Protein AF-N6UUK7-F1 (afdb_monomer_lite)

Organism: NCBI:txid1069083

Sequence (287 aa):
MNVIRYIRKDKFLFLMLFIWVLINIFFFLPFFKYVSNLKFSINNGLSAFSGIFLGPIYGSLAILIILFIYMITNLFQIEPFMLVPPVISTLVVGWLCEKRWRLSLHIIAFGTLILYYLIIFLKMDNYLHIPYAVIVSIAIIYIIKDKFDDYLFSSNIFKVLLSSTSLSFISIVTGHIYEKIVRIITGHKLPKICNVFINLPIIILLSLFCGIFVTVTLIALKFLIIRSPDLRDKILTTVLREEVKPIKHSVDEELLKKYGVKIPDENEQLEVLKTLAIFLSENKKLK

Structure (mmCIF, N/CA/C/O backbone):
data_AF-N6UUK7-F1
#
_entry.id   AF-N6UUK7-F1
#
loop_
_atom_site.group_PDB
_atom_site.id
_atom_site.type_symbol
_atom_site.label_atom_id
_atom_site.label_alt_id
_atom_site.label_comp_id
_atom_site.label_asym_id
_atom_site.label_entity_id
_atom_site.label_seq_id
_atom_site.pdbx_PDB_ins_code
_atom_site.Cartn_x
_atom_site.Cartn_y
_atom_site.Cartn_z
_atom_site.occupancy
_atom_site.B_iso_or_equiv
_atom_site.auth_seq_id
_atom_site.auth_comp_id
_atom_site.auth_asym_id
_atom_site.auth_atom_id
_atom_site.pdbx_PDB_model_num
ATOM 1 N N . MET A 1 1 ? -9.799 -6.663 11.370 1.00 52.88 1 MET A N 1
ATOM 2 C CA . MET A 1 1 ? -10.617 -5.442 11.145 1.00 52.88 1 MET A CA 1
ATOM 3 C C . MET A 1 1 ? -9.704 -4.294 10.736 1.00 52.88 1 MET A C 1
ATOM 5 O O . MET A 1 1 ? -8.751 -4.020 11.456 1.00 52.88 1 MET A O 1
ATOM 9 N N . ASN A 1 2 ? -9.953 -3.652 9.589 1.00 65.94 2 ASN A N 1
ATOM 10 C CA . ASN A 1 2 ? -9.097 -2.576 9.077 1.00 65.94 2 ASN A CA 1
ATOM 11 C C . ASN A 1 2 ? -9.365 -1.253 9.815 1.00 65.94 2 ASN A C 1
ATOM 13 O O . ASN A 1 2 ? -10.105 -0.397 9.335 1.00 65.94 2 ASN A O 1
ATOM 17 N N . VAL A 1 3 ? -8.785 -1.105 11.008 1.00 70.62 3 VAL A N 1
ATOM 18 C CA . VAL A 1 3 ? -8.976 0.062 11.891 1.00 70.62 3 VAL A CA 1
ATOM 19 C C . VAL A 1 3 ? -8.653 1.376 11.174 1.00 70.62 3 VAL A C 1
ATOM 21 O O . VAL A 1 3 ? -9.353 2.370 11.346 1.00 70.62 3 VAL A O 1
ATOM 24 N N . ILE A 1 4 ? -7.654 1.361 10.290 1.00 75.12 4 ILE A N 1
ATOM 25 C CA . ILE A 1 4 ? -7.259 2.523 9.490 1.00 75.12 4 ILE A CA 1
ATOM 26 C C . ILE A 1 4 ? -8.404 2.998 8.588 1.00 75.12 4 ILE A C 1
ATOM 28 O O . ILE A 1 4 ? -8.621 4.198 8.454 1.00 75.12 4 ILE A O 1
ATOM 32 N N . ARG A 1 5 ? -9.191 2.090 7.997 1.00 78.06 5 ARG A N 1
ATOM 33 C CA . ARG A 1 5 ? -10.357 2.474 7.185 1.00 78.06 5 ARG A CA 1
ATOM 34 C C . ARG A 1 5 ? -11.368 3.300 7.983 1.00 78.06 5 ARG A C 1
ATOM 36 O O . ARG A 1 5 ? -11.946 4.217 7.411 1.00 78.06 5 ARG A O 1
ATOM 43 N N . TYR A 1 6 ? -11.557 2.998 9.265 1.00 75.44 6 TYR A N 1
ATOM 44 C CA . TYR A 1 6 ? -12.469 3.738 10.140 1.00 75.44 6 TYR A CA 1
ATOM 45 C C . TYR A 1 6 ? -11.874 5.074 10.590 1.00 75.44 6 TYR A C 1
ATOM 47 O O . TYR A 1 6 ? -12.571 6.083 10.563 1.00 75.44 6 TYR A O 1
ATOM 55 N N . ILE A 1 7 ? -10.569 5.115 10.886 1.00 78.25 7 ILE A N 1
ATOM 56 C CA . ILE A 1 7 ? -9.843 6.366 11.178 1.00 78.25 7 ILE A CA 1
ATOM 57 C C . ILE A 1 7 ? -10.008 7.373 10.030 1.00 78.25 7 ILE A C 1
ATOM 59 O O . ILE A 1 7 ? -10.232 8.553 10.277 1.00 78.25 7 ILE A O 1
ATOM 63 N N . ARG A 1 8 ? -9.964 6.911 8.773 1.00 80.19 8 ARG A N 1
ATOM 64 C CA . ARG A 1 8 ? -10.096 7.772 7.585 1.00 80.19 8 ARG A CA 1
ATOM 65 C C . ARG A 1 8 ? -11.479 8.415 7.403 1.00 80.19 8 ARG A C 1
ATOM 67 O O . ARG A 1 8 ? -11.613 9.295 6.560 1.00 80.19 8 ARG A O 1
ATOM 74 N N . LYS A 1 9 ? -12.509 7.979 8.135 1.00 80.12 9 LYS A N 1
ATOM 75 C CA . LYS A 1 9 ? -13.876 8.519 8.005 1.00 80.12 9 LYS A CA 1
ATOM 76 C C . LYS A 1 9 ? -14.125 9.735 8.881 1.00 80.12 9 LYS A C 1
ATOM 78 O O . LYS A 1 9 ? -14.947 10.579 8.533 1.00 80.12 9 LYS A O 1
ATOM 83 N N . ASP A 1 10 ? -13.392 9.848 9.981 1.00 80.44 10 ASP A N 1
ATOM 84 C CA . ASP A 1 10 ? -13.365 11.065 10.778 1.00 80.44 10 ASP A CA 1
ATOM 85 C C . ASP A 1 10 ? -12.413 12.072 10.117 1.00 80.44 10 ASP A C 1
ATOM 87 O O . ASP A 1 10 ? -11.234 11.789 9.912 1.00 80.44 10 ASP A O 1
ATOM 91 N N . LYS A 1 11 ? -12.925 13.257 9.761 1.00 81.19 11 LYS A N 1
ATOM 92 C CA . LYS A 1 11 ? -12.155 14.283 9.037 1.00 81.19 11 LYS A CA 1
ATOM 93 C C . LYS A 1 11 ? -10.915 14.741 9.808 1.00 81.19 11 LYS A C 1
ATOM 95 O O . LYS A 1 11 ? -9.876 14.983 9.196 1.00 81.19 11 LYS A O 1
ATOM 100 N N . PHE A 1 12 ? -11.022 14.875 11.128 1.00 80.56 12 PHE A N 1
ATOM 101 C CA . PHE A 1 12 ? -9.926 15.343 11.968 1.00 80.56 12 PHE A CA 1
ATOM 102 C C . PHE A 1 12 ? -8.866 14.253 12.126 1.00 80.56 12 PHE A C 1
ATOM 104 O O . PHE A 1 12 ? -7.679 14.511 11.927 1.00 80.56 12 PHE A O 1
ATOM 111 N N . LEU A 1 13 ? -9.284 13.017 12.407 1.00 81.12 13 LEU A N 1
ATOM 112 C CA . LEU A 1 13 ? -8.358 11.887 12.507 1.00 81.12 13 LEU A CA 1
ATOM 113 C C . LEU A 1 13 ? -7.688 11.576 11.167 1.00 81.12 13 LEU A C 1
ATOM 115 O O . LEU A 1 13 ? -6.499 11.264 11.134 1.00 81.12 13 LEU A O 1
ATOM 119 N N . PHE A 1 14 ? -8.419 11.717 10.061 1.00 83.38 14 PHE A N 1
ATOM 120 C CA . PHE A 1 14 ? -7.868 11.609 8.719 1.00 83.38 14 PHE A CA 1
ATOM 121 C C . PHE A 1 14 ? -6.796 12.671 8.455 1.00 83.38 14 PHE A C 1
ATOM 123 O O . PHE A 1 14 ? -5.718 12.329 7.975 1.00 83.38 14 PHE A O 1
ATOM 130 N N . LEU A 1 15 ? -7.052 13.936 8.808 1.00 84.06 15 LEU A N 1
ATOM 131 C CA . LEU A 1 15 ? -6.072 15.014 8.660 1.00 84.06 15 LEU A CA 1
ATOM 132 C C . LEU A 1 15 ? -4.809 14.744 9.490 1.00 84.06 15 LEU A C 1
ATOM 134 O O . LEU A 1 15 ? -3.699 14.882 8.982 1.00 84.06 15 LEU A O 1
ATOM 138 N N . MET A 1 16 ? -4.968 14.305 10.740 1.00 83.81 16 MET A N 1
ATOM 139 C CA . MET A 1 16 ? -3.841 13.942 11.605 1.00 83.81 16 MET A CA 1
ATOM 140 C C . MET A 1 16 ? -3.036 12.776 11.024 1.00 83.81 16 MET A C 1
ATOM 142 O O . MET A 1 16 ? -1.808 12.828 10.995 1.00 83.81 16 MET A O 1
ATOM 146 N N . LEU A 1 17 ? -3.715 11.751 10.499 1.00 84.06 17 LEU A N 1
ATOM 147 C CA . LEU A 1 17 ? -3.071 10.622 9.830 1.00 84.06 17 LEU A CA 1
ATOM 148 C C . LEU A 1 17 ? -2.334 11.065 8.559 1.00 84.06 17 LEU A C 1
ATOM 150 O O . LEU A 1 17 ? -1.231 10.594 8.296 1.00 84.06 17 LEU A O 1
ATOM 154 N N . PHE A 1 18 ? -2.910 11.994 7.796 1.00 83.75 18 PHE A N 1
ATOM 155 C CA . PHE A 1 18 ? -2.302 12.572 6.601 1.00 83.75 18 PHE A CA 1
ATOM 156 C C . PHE A 1 18 ? -1.019 13.338 6.934 1.00 83.75 18 PHE A C 1
ATOM 158 O O . PHE A 1 18 ? 0.030 13.049 6.362 1.00 83.75 18 PHE A O 1
ATOM 165 N N . ILE A 1 19 ? -1.070 14.245 7.915 1.00 83.81 19 ILE A N 1
ATOM 166 C CA . ILE A 1 19 ? 0.100 14.997 8.396 1.00 83.81 19 ILE A CA 1
ATOM 167 C C . ILE A 1 19 ? 1.172 14.040 8.917 1.00 83.81 19 ILE A C 1
ATOM 169 O O . ILE A 1 19 ? 2.346 14.169 8.578 1.00 83.81 19 ILE A O 1
ATOM 173 N N . TRP A 1 20 ? 0.776 13.043 9.704 1.00 83.00 20 TRP A N 1
ATOM 174 C CA . TRP A 1 20 ? 1.707 12.060 10.236 1.00 83.00 20 TRP A CA 1
ATOM 175 C C . TRP A 1 20 ? 2.388 11.247 9.132 1.00 83.00 20 TRP A C 1
ATOM 177 O O . TRP A 1 20 ? 3.599 11.030 9.193 1.00 83.00 20 TRP A O 1
ATOM 187 N N . VAL A 1 21 ? 1.652 10.847 8.092 1.00 83.31 21 VAL A N 1
ATOM 188 C CA . VAL A 1 21 ? 2.232 10.175 6.923 1.00 83.31 21 VAL A CA 1
ATOM 189 C C . VAL A 1 21 ? 3.217 11.092 6.197 1.00 83.31 21 VAL A C 1
ATOM 191 O O . VAL A 1 21 ? 4.312 10.638 5.869 1.00 83.31 21 VAL A O 1
ATOM 194 N N . LEU A 1 22 ? 2.889 12.377 6.015 1.00 81.19 22 LEU A N 1
ATOM 195 C CA . LEU A 1 22 ? 3.806 13.353 5.417 1.00 81.19 22 LEU A CA 1
ATOM 196 C C . LEU A 1 22 ? 5.114 13.481 6.212 1.00 81.19 22 LEU A C 1
ATOM 198 O O . LEU A 1 22 ? 6.193 13.376 5.630 1.00 81.19 22 LEU A O 1
ATOM 202 N N . ILE A 1 23 ? 5.022 13.648 7.536 1.00 81.12 23 ILE A N 1
ATOM 203 C CA . ILE A 1 23 ? 6.186 13.780 8.427 1.00 81.12 23 ILE A CA 1
ATOM 204 C C . ILE A 1 23 ? 7.063 12.529 8.364 1.00 81.12 23 ILE A C 1
ATOM 206 O O . ILE A 1 23 ? 8.278 12.637 8.210 1.00 81.12 23 ILE A O 1
ATOM 210 N N . ASN A 1 24 ? 6.462 11.339 8.449 1.00 74.81 24 ASN A N 1
ATOM 211 C CA . ASN A 1 24 ? 7.210 10.084 8.392 1.00 74.81 24 ASN A CA 1
ATOM 212 C C . ASN A 1 24 ? 7.928 9.928 7.054 1.00 74.81 24 ASN A C 1
ATOM 214 O O . ASN A 1 24 ? 9.103 9.581 7.017 1.00 74.81 24 ASN A O 1
ATOM 218 N N . ILE A 1 25 ? 7.263 10.228 5.942 1.00 72.81 25 ILE A N 1
ATOM 219 C CA . ILE A 1 25 ? 7.923 10.127 4.645 1.00 72.81 25 ILE A CA 1
ATOM 220 C C . ILE A 1 25 ? 9.099 11.119 4.553 1.00 72.81 25 ILE A C 1
ATOM 222 O O . ILE A 1 25 ? 10.177 10.745 4.086 1.00 72.81 25 ILE A O 1
ATOM 226 N N . PHE A 1 26 ? 8.928 12.347 5.048 1.00 70.00 26 PHE A N 1
ATOM 227 C CA . PHE A 1 26 ? 9.979 13.367 5.044 1.00 70.00 26 PHE A CA 1
ATOM 228 C C . PHE A 1 26 ? 11.179 12.990 5.926 1.00 70.00 26 PHE A C 1
ATOM 230 O O . PHE A 1 26 ? 12.325 13.167 5.519 1.00 70.00 26 PHE A O 1
ATOM 237 N N . PHE A 1 27 ? 10.929 12.411 7.103 1.00 69.31 27 PHE A N 1
ATOM 238 C CA . PHE A 1 27 ? 11.976 11.978 8.030 1.00 69.31 27 PHE A CA 1
ATOM 239 C C . PHE A 1 27 ? 12.795 10.799 7.489 1.00 69.31 27 PHE A C 1
ATOM 241 O O . PHE A 1 27 ? 14.001 10.719 7.715 1.00 69.31 27 PHE A O 1
ATOM 248 N N . PHE A 1 28 ? 12.163 9.890 6.743 1.00 66.50 28 PHE A N 1
ATOM 249 C CA . PHE A 1 28 ? 12.827 8.689 6.236 1.00 66.50 28 PHE A CA 1
ATOM 250 C C . PHE A 1 28 ? 13.473 8.862 4.853 1.00 66.50 28 PHE A C 1
ATOM 252 O O . PHE A 1 28 ? 14.401 8.123 4.523 1.00 66.50 28 PHE A O 1
ATOM 259 N N . LEU A 1 29 ? 13.065 9.867 4.069 1.00 65.38 29 LEU A N 1
ATOM 260 C CA . LEU A 1 29 ? 13.720 10.272 2.815 1.00 65.38 29 LEU A CA 1
ATOM 261 C C . LEU A 1 29 ? 15.269 10.327 2.897 1.00 65.38 29 LEU A C 1
ATOM 263 O O . LEU A 1 29 ? 15.921 9.720 2.040 1.00 65.38 29 LEU A O 1
ATOM 267 N N . PRO A 1 30 ? 15.897 10.975 3.903 1.00 57.78 30 PRO A N 1
ATOM 268 C CA . PRO A 1 30 ? 17.357 11.015 4.031 1.00 57.78 30 PRO A CA 1
ATOM 269 C C . PRO A 1 30 ? 17.996 9.667 4.407 1.00 57.78 30 PRO A C 1
ATOM 271 O O . PRO A 1 30 ? 19.054 9.340 3.868 1.00 57.78 30 PRO A O 1
ATOM 274 N N . PHE A 1 31 ? 17.360 8.850 5.256 1.00 58.12 31 PHE A N 1
ATOM 275 C CA . PHE A 1 31 ? 17.864 7.509 5.603 1.00 58.12 31 PHE A CA 1
ATOM 276 C C . PHE A 1 31 ? 17.959 6.608 4.375 1.00 58.12 31 PHE A C 1
ATOM 278 O O . PHE A 1 31 ? 18.931 5.878 4.183 1.00 58.12 31 PHE A O 1
ATOM 285 N N . PHE A 1 32 ? 16.971 6.707 3.494 1.00 54.97 32 PHE A N 1
ATOM 286 C CA . PHE A 1 32 ? 16.967 5.943 2.263 1.00 54.97 32 PHE A CA 1
ATOM 287 C C . PHE A 1 32 ? 17.964 6.477 1.224 1.00 54.97 32 PHE A C 1
ATOM 289 O O . PHE A 1 32 ? 18.523 5.679 0.468 1.00 54.97 32 PHE A O 1
ATOM 296 N N . LYS A 1 33 ? 18.265 7.789 1.216 1.00 51.75 33 LYS A N 1
ATOM 297 C CA . LYS A 1 33 ? 19.315 8.374 0.359 1.00 51.75 33 LYS A CA 1
ATOM 298 C C . LYS A 1 33 ? 20.675 7.703 0.603 1.00 51.75 33 LYS A C 1
ATOM 300 O O . LYS A 1 33 ? 21.402 7.441 -0.352 1.00 51.75 33 LYS A O 1
ATOM 305 N N . TYR A 1 34 ? 20.969 7.323 1.846 1.00 48.03 34 TYR A N 1
ATOM 306 C CA . TYR A 1 34 ? 22.199 6.614 2.220 1.00 48.03 34 TYR A CA 1
ATOM 307 C C . TYR A 1 34 ? 22.271 5.181 1.654 1.00 48.03 34 TYR A C 1
ATOM 309 O O . TYR A 1 34 ? 23.332 4.720 1.239 1.00 48.03 34 TYR A O 1
ATOM 317 N N . VAL A 1 35 ? 21.126 4.498 1.545 1.00 45.31 35 VAL A N 1
ATOM 318 C CA . VAL A 1 35 ? 21.007 3.175 0.896 1.00 45.31 35 VAL A CA 1
ATOM 319 C C . VAL A 1 35 ? 21.083 3.297 -0.640 1.00 45.31 35 VAL A C 1
ATOM 321 O O . VAL A 1 35 ? 21.483 2.365 -1.338 1.00 45.31 35 VAL A O 1
ATOM 324 N N . SER A 1 36 ? 20.753 4.471 -1.193 1.00 43.72 36 SER A N 1
ATOM 325 C CA . SER A 1 36 ? 20.641 4.728 -2.638 1.00 43.72 36 SER A CA 1
ATOM 326 C C . SER A 1 36 ? 21.924 5.063 -3.396 1.00 43.72 36 SER A C 1
ATOM 328 O O . SER A 1 36 ? 21.849 5.346 -4.594 1.00 43.72 36 SER A O 1
ATOM 330 N N . ASN A 1 37 ? 23.105 4.865 -2.801 1.00 45.94 37 ASN A N 1
ATOM 331 C CA . ASN A 1 37 ? 24.317 4.646 -3.611 1.00 45.94 37 ASN A CA 1
ATOM 332 C C . ASN A 1 37 ? 24.131 3.482 -4.623 1.00 45.94 37 ASN A C 1
ATOM 334 O O . ASN A 1 37 ? 24.886 3.359 -5.583 1.00 45.94 37 ASN A O 1
ATOM 338 N N . LEU A 1 38 ? 23.060 2.687 -4.467 1.00 45.28 38 LEU A N 1
ATOM 339 C CA . LEU A 1 38 ? 22.560 1.667 -5.390 1.00 45.28 38 LEU A CA 1
ATOM 340 C C . LEU A 1 38 ? 21.621 2.164 -6.525 1.00 45.28 38 LEU A C 1
ATOM 342 O O . LEU A 1 38 ? 21.114 1.332 -7.269 1.00 45.28 38 LEU A O 1
ATOM 346 N N . LYS A 1 39 ? 21.376 3.475 -6.713 1.00 45.78 39 LYS A N 1
ATOM 347 C CA . LYS A 1 39 ? 20.520 4.044 -7.795 1.00 45.78 39 LYS A CA 1
ATOM 348 C C . LYS A 1 39 ? 19.090 3.463 -7.890 1.00 45.78 39 LYS A C 1
ATOM 350 O O . LYS A 1 39 ? 18.515 3.414 -8.977 1.00 45.78 39 LYS A O 1
ATOM 355 N N . PHE A 1 40 ? 18.493 3.037 -6.777 1.00 47.25 40 PHE A N 1
ATOM 356 C CA . PHE A 1 40 ? 17.089 2.599 -6.733 1.00 47.25 40 PHE A CA 1
ATOM 357 C C . PHE A 1 40 ? 16.151 3.737 -6.312 1.00 47.25 40 PHE A C 1
ATOM 359 O O . PHE A 1 40 ? 16.479 4.531 -5.429 1.00 47.25 40 PHE A O 1
ATOM 366 N N . SER A 1 41 ? 14.966 3.798 -6.926 1.00 52.28 41 SER A N 1
ATOM 367 C CA . SER A 1 41 ? 13.911 4.764 -6.607 1.00 52.28 41 SER A CA 1
ATOM 368 C C . SER A 1 41 ? 13.234 4.399 -5.275 1.00 52.28 41 SER A C 1
ATOM 370 O O . SER A 1 41 ? 12.218 3.710 -5.199 1.00 52.28 41 SER A O 1
ATOM 372 N N . ILE A 1 42 ? 13.824 4.895 -4.186 1.00 52.06 42 ILE A N 1
ATOM 373 C CA . ILE A 1 42 ? 13.338 4.840 -2.791 1.00 52.06 42 ILE A CA 1
ATOM 374 C C . ILE A 1 42 ? 11.826 5.102 -2.668 1.00 52.06 42 ILE A C 1
ATOM 376 O O . ILE A 1 42 ? 11.144 4.539 -1.808 1.00 52.06 42 ILE A O 1
ATOM 380 N N . ASN A 1 43 ? 11.300 5.947 -3.552 1.00 62.62 43 ASN A N 1
ATOM 381 C CA . ASN A 1 43 ? 9.909 6.385 -3.633 1.00 62.62 43 ASN A CA 1
ATOM 382 C C . ASN A 1 43 ? 8.902 5.215 -3.617 1.00 62.62 43 ASN A C 1
ATOM 384 O O . ASN A 1 43 ? 7.797 5.350 -3.086 1.00 62.62 43 ASN A O 1
ATOM 388 N N . ASN A 1 44 ? 9.292 4.040 -4.120 1.00 62.00 44 ASN A N 1
ATOM 389 C CA . ASN A 1 44 ? 8.418 2.867 -4.189 1.00 62.00 44 ASN A CA 1
ATOM 390 C C . ASN A 1 44 ? 8.210 2.169 -2.829 1.00 62.00 44 ASN A C 1
ATOM 392 O O . ASN A 1 44 ? 7.199 1.493 -2.636 1.00 62.00 44 ASN A O 1
ATOM 396 N N . GLY A 1 45 ? 9.123 2.352 -1.868 1.00 63.09 45 GLY A N 1
ATOM 397 C CA . GLY A 1 45 ? 8.975 1.849 -0.497 1.00 63.09 45 GLY A CA 1
ATOM 398 C C . GLY A 1 45 ? 7.988 2.669 0.338 1.00 63.09 45 GLY A C 1
ATOM 399 O O . GLY A 1 45 ? 7.180 2.127 1.092 1.00 63.09 45 GLY A O 1
ATOM 400 N N . LEU A 1 46 ? 7.995 3.986 0.125 1.00 74.50 46 LEU A N 1
ATOM 401 C CA . LEU A 1 46 ? 7.068 4.945 0.736 1.00 74.50 46 LEU A CA 1
ATOM 402 C C . LEU A 1 46 ? 5.639 4.808 0.169 1.00 74.50 46 LEU A C 1
ATOM 404 O O . LEU A 1 46 ? 4.659 5.145 0.838 1.00 74.50 46 LEU A O 1
ATOM 408 N N . SER A 1 47 ? 5.520 4.256 -1.042 1.00 83.94 47 SER A N 1
ATOM 409 C CA . SER A 1 47 ? 4.247 3.954 -1.718 1.00 83.94 47 SER A CA 1
ATOM 410 C C . SER A 1 47 ? 3.414 2.914 -0.972 1.00 83.94 47 SER A C 1
ATOM 412 O O . SER A 1 47 ? 2.211 3.097 -0.785 1.00 83.94 47 SER A O 1
ATOM 414 N N . ALA A 1 48 ? 4.056 1.880 -0.421 1.00 85.69 48 ALA A N 1
ATOM 415 C CA . ALA A 1 48 ? 3.359 0.899 0.403 1.00 85.69 48 ALA A CA 1
ATOM 416 C C . ALA A 1 48 ? 2.819 1.531 1.689 1.00 85.69 48 ALA A C 1
ATOM 418 O O . ALA A 1 48 ? 1.671 1.311 2.063 1.00 85.69 48 ALA A O 1
ATOM 419 N N . PHE A 1 49 ? 3.645 2.350 2.340 1.00 88.56 49 PHE A N 1
ATOM 420 C CA . PHE A 1 49 ? 3.286 3.038 3.572 1.00 88.56 49 PHE A CA 1
ATOM 421 C C . PHE A 1 49 ? 2.062 3.945 3.374 1.00 88.56 49 PHE A C 1
ATOM 423 O O . PHE A 1 49 ? 1.023 3.742 3.998 1.00 88.56 49 PHE A O 1
ATOM 430 N N . SER A 1 50 ? 2.138 4.898 2.447 1.00 89.06 50 SER A N 1
ATOM 431 C CA . SER A 1 50 ? 1.024 5.815 2.167 1.00 89.06 50 SER A CA 1
ATOM 432 C C . SER A 1 50 ? -0.250 5.089 1.712 1.00 89.06 50 SER A C 1
ATOM 434 O O . SER A 1 50 ? -1.338 5.443 2.168 1.00 89.06 50 SER A O 1
ATOM 436 N N . GLY A 1 51 ? -0.132 4.037 0.895 1.00 89.50 51 GLY A N 1
ATOM 437 C CA . GLY A 1 51 ? -1.267 3.230 0.446 1.00 89.50 51 GLY A CA 1
ATOM 438 C C . GLY A 1 51 ? -1.963 2.490 1.591 1.00 89.50 51 GLY A C 1
ATOM 439 O O . GLY A 1 51 ? -3.191 2.461 1.641 1.00 89.50 51 GLY A O 1
ATOM 440 N N . ILE A 1 52 ? -1.203 1.951 2.551 1.00 89.44 52 ILE A N 1
ATOM 441 C CA . ILE A 1 52 ? -1.753 1.268 3.733 1.00 89.44 52 ILE A CA 1
ATOM 442 C C . ILE A 1 52 ? -2.506 2.247 4.638 1.00 89.44 52 ILE A C 1
ATOM 444 O O . ILE A 1 52 ? -3.616 1.944 5.075 1.00 89.44 52 ILE A O 1
ATOM 448 N N . PHE A 1 53 ? -1.919 3.415 4.922 1.00 88.94 53 PHE A N 1
ATOM 449 C CA . PHE A 1 53 ? -2.464 4.348 5.913 1.00 88.94 53 PHE A CA 1
ATOM 450 C C . PHE A 1 53 ? -3.545 5.281 5.351 1.00 88.94 53 PHE A C 1
ATOM 452 O O . PHE A 1 53 ? -4.553 5.520 6.009 1.00 88.94 53 PHE A O 1
ATOM 459 N N . LEU A 1 54 ? -3.386 5.796 4.133 1.00 89.69 54 LEU A N 1
ATOM 460 C CA . LEU A 1 54 ? -4.313 6.775 3.549 1.00 89.69 54 LEU A CA 1
ATOM 461 C C . LEU A 1 54 ? -5.254 6.154 2.508 1.00 89.69 54 LEU A C 1
ATOM 463 O O . LEU A 1 54 ? -6.280 6.744 2.153 1.00 89.69 54 LEU A O 1
ATOM 467 N N . GLY A 1 55 ? -4.966 4.928 2.074 1.00 89.44 55 GLY A N 1
ATOM 468 C CA . GLY A 1 55 ? -5.652 4.272 0.971 1.00 89.44 55 GLY A CA 1
ATOM 469 C C . GLY A 1 55 ? -5.196 4.780 -0.395 1.00 89.44 55 GLY A C 1
ATOM 470 O O . GLY A 1 55 ? -4.224 5.527 -0.494 1.00 89.44 55 GLY A O 1
ATOM 471 N N . PRO A 1 56 ? -5.904 4.385 -1.464 1.00 91.44 56 PRO A N 1
ATOM 472 C CA . PRO A 1 56 ? -5.438 4.559 -2.833 1.00 91.44 56 PRO A CA 1
ATOM 473 C C . PRO A 1 56 ? -5.342 6.039 -3.214 1.00 91.44 56 PRO A C 1
ATOM 475 O O . PRO A 1 56 ? -4.262 6.530 -3.506 1.00 91.44 56 PRO A O 1
ATOM 478 N N . ILE A 1 57 ? -6.453 6.779 -3.160 1.00 91.75 57 ILE A N 1
ATOM 479 C CA . ILE A 1 57 ? -6.520 8.151 -3.689 1.00 91.75 57 ILE A CA 1
ATOM 480 C C . ILE A 1 57 ? -5.675 9.107 -2.840 1.00 91.75 57 ILE A C 1
ATOM 482 O O . ILE A 1 57 ? -4.802 9.804 -3.353 1.00 91.75 57 ILE A O 1
ATOM 486 N N . TYR A 1 58 ? -5.910 9.126 -1.528 1.00 88.44 58 TYR A N 1
ATOM 487 C CA . TYR A 1 58 ? -5.227 10.058 -0.634 1.00 88.44 58 TYR A CA 1
ATOM 488 C C . TYR A 1 58 ? -3.761 9.696 -0.394 1.00 88.44 58 TYR A C 1
ATOM 490 O O . TYR A 1 58 ? -2.942 10.598 -0.230 1.00 88.44 58 TYR A O 1
ATOM 498 N N . GLY A 1 59 ? -3.410 8.406 -0.421 1.00 90.25 59 GLY A N 1
ATOM 499 C CA . GLY A 1 59 ? -2.014 7.974 -0.381 1.00 90.25 59 GLY A CA 1
ATOM 500 C C . GLY A 1 59 ? -1.252 8.458 -1.610 1.00 90.25 59 GLY A C 1
ATOM 501 O O . GLY A 1 59 ? -0.182 9.050 -1.477 1.00 90.25 59 GLY A O 1
ATOM 502 N N . SER A 1 60 ? -1.839 8.291 -2.799 1.00 91.00 60 SER A N 1
ATOM 503 C CA . SER A 1 60 ? -1.260 8.785 -4.049 1.00 91.00 60 SER A CA 1
ATOM 504 C C . SER A 1 60 ? -1.090 10.303 -4.055 1.00 91.00 60 SER A C 1
ATOM 506 O O . SER A 1 60 ? -0.044 10.787 -4.483 1.00 91.00 60 SER A O 1
ATOM 508 N N . LEU A 1 61 ? -2.069 11.055 -3.538 1.00 89.69 61 LEU A N 1
ATOM 509 C CA . LEU A 1 61 ? -1.953 12.509 -3.375 1.00 89.69 61 LEU A CA 1
ATOM 510 C C . LEU A 1 61 ? -0.817 12.889 -2.419 1.00 89.69 61 LEU A C 1
ATOM 512 O O . LEU A 1 61 ? -0.024 13.766 -2.751 1.00 89.69 61 LEU A O 1
ATOM 516 N N . ALA A 1 62 ? -0.703 12.220 -1.267 1.00 87.75 62 ALA A N 1
ATOM 517 C CA . ALA A 1 62 ? 0.369 12.483 -0.307 1.00 87.75 62 ALA A CA 1
ATOM 518 C C . ALA A 1 62 ? 1.751 12.283 -0.945 1.00 87.75 62 ALA A 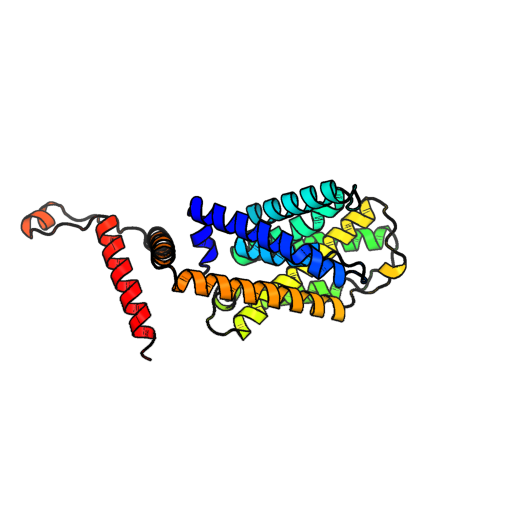C 1
ATOM 520 O O . ALA A 1 62 ? 2.625 13.139 -0.819 1.00 87.75 62 ALA A O 1
ATOM 521 N N . ILE A 1 63 ? 1.933 11.189 -1.687 1.00 86.31 63 ILE A N 1
ATOM 522 C CA . ILE A 1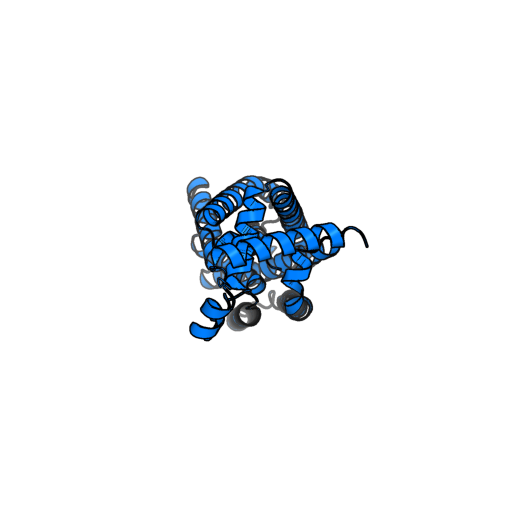 63 ? 3.187 10.925 -2.394 1.00 86.31 63 ILE A CA 1
ATOM 523 C C . ILE A 1 63 ? 3.465 11.937 -3.485 1.00 86.31 63 ILE A C 1
ATOM 525 O O . ILE A 1 63 ? 4.597 12.401 -3.592 1.00 86.31 63 ILE A O 1
ATOM 529 N N . LEU A 1 64 ? 2.455 12.304 -4.269 1.00 87.19 64 LEU A N 1
ATOM 530 C CA . LEU A 1 64 ? 2.620 13.308 -5.307 1.00 87.19 64 LEU A CA 1
ATOM 531 C C . LEU A 1 64 ? 3.075 14.641 -4.702 1.00 87.19 64 LEU A C 1
ATOM 533 O O . LEU A 1 64 ? 4.036 15.221 -5.195 1.00 87.19 64 LEU A O 1
ATOM 537 N N . ILE A 1 65 ? 2.461 15.076 -3.596 1.00 85.81 65 ILE A N 1
ATOM 538 C CA . ILE A 1 65 ? 2.843 16.300 -2.875 1.00 85.81 65 ILE A CA 1
ATOM 539 C C . ILE A 1 65 ? 4.290 16.217 -2.388 1.00 85.81 65 ILE A C 1
ATOM 541 O O . ILE A 1 65 ? 5.073 17.130 -2.636 1.00 85.81 65 ILE A O 1
ATOM 545 N N . ILE A 1 66 ? 4.672 15.124 -1.727 1.00 80.88 66 ILE A N 1
ATOM 546 C CA . ILE A 1 66 ? 6.031 14.956 -1.198 1.00 80.88 66 ILE A CA 1
ATOM 547 C C . ILE A 1 66 ? 7.065 14.974 -2.313 1.00 80.88 66 ILE A C 1
ATOM 549 O O . ILE A 1 66 ? 8.081 15.654 -2.199 1.00 80.88 66 ILE A O 1
ATOM 553 N N . LEU A 1 67 ? 6.829 14.217 -3.382 1.00 78.62 67 LEU A N 1
ATOM 554 C CA . LEU A 1 67 ? 7.769 14.137 -4.490 1.00 78.62 67 LEU A CA 1
ATOM 555 C C . LEU A 1 67 ? 7.850 15.461 -5.248 1.00 78.62 67 LEU A C 1
ATOM 557 O O . LEU A 1 67 ? 8.933 15.835 -5.687 1.00 78.62 67 LEU A O 1
ATOM 561 N N . PHE A 1 68 ? 6.743 16.197 -5.344 1.00 80.25 68 PHE A N 1
ATOM 562 C CA . PHE A 1 68 ? 6.717 17.538 -5.913 1.00 80.25 68 PHE A CA 1
ATOM 563 C C . PHE A 1 68 ? 7.520 18.533 -5.064 1.00 80.25 68 PHE A C 1
ATOM 565 O O . PHE A 1 68 ? 8.374 19.240 -5.597 1.00 80.25 68 PHE A O 1
ATOM 572 N N . ILE A 1 69 ? 7.329 18.532 -3.739 1.00 79.25 69 ILE A N 1
ATOM 573 C CA . ILE A 1 69 ? 8.140 19.331 -2.806 1.00 79.25 69 ILE A CA 1
ATOM 574 C C . ILE A 1 69 ? 9.616 18.958 -2.957 1.00 79.25 69 ILE A C 1
ATOM 576 O O . ILE A 1 69 ? 10.460 19.836 -3.121 1.00 79.25 69 ILE A O 1
ATOM 580 N N . TYR A 1 70 ? 9.932 17.662 -2.975 1.00 73.06 70 TYR A N 1
ATOM 581 C CA . TYR A 1 70 ? 11.304 17.187 -3.113 1.00 73.06 70 TYR A CA 1
ATOM 582 C C . TYR A 1 70 ? 11.941 17.635 -4.435 1.00 73.06 70 TYR A C 1
ATOM 584 O O . TYR A 1 70 ? 13.095 18.071 -4.439 1.00 73.06 70 TYR A O 1
ATOM 592 N N . MET A 1 71 ? 11.188 17.572 -5.539 1.00 72.44 71 MET A N 1
ATOM 593 C CA . MET A 1 71 ? 11.607 18.031 -6.865 1.00 72.44 71 MET A CA 1
ATOM 594 C C . MET A 1 71 ? 11.935 19.530 -6.869 1.00 72.44 71 MET A C 1
ATOM 596 O O . MET A 1 71 ? 12.967 19.917 -7.417 1.00 72.44 71 MET A O 1
ATOM 600 N N . ILE A 1 72 ? 11.108 20.352 -6.212 1.00 77.19 72 ILE A N 1
ATOM 601 C CA . ILE A 1 72 ? 11.348 21.796 -6.059 1.00 77.19 72 ILE A CA 1
ATOM 602 C C . ILE A 1 72 ? 12.598 22.049 -5.209 1.00 77.19 72 ILE A C 1
ATOM 604 O O . ILE A 1 72 ? 13.450 22.850 -5.585 1.00 77.19 72 ILE A O 1
ATOM 608 N N . THR A 1 73 ? 12.744 21.349 -4.079 1.00 71.50 73 THR A N 1
ATOM 609 C CA . THR A 1 73 ? 13.854 21.587 -3.139 1.00 71.50 73 THR A CA 1
ATOM 610 C C . THR A 1 73 ? 15.219 21.108 -3.640 1.00 71.50 73 THR A C 1
ATOM 612 O O . THR A 1 73 ? 16.233 21.644 -3.210 1.00 71.50 73 THR A O 1
ATOM 615 N N . ASN A 1 74 ? 15.272 20.123 -4.546 1.00 64.56 74 ASN A N 1
ATOM 616 C CA . ASN A 1 74 ? 16.523 19.540 -5.055 1.00 64.56 74 ASN A CA 1
ATOM 617 C C . ASN A 1 74 ? 16.823 19.909 -6.522 1.00 64.56 74 ASN A C 1
ATOM 619 O O . ASN A 1 74 ? 17.371 19.084 -7.251 1.00 64.56 74 ASN A O 1
ATOM 623 N N . LEU A 1 75 ? 16.482 21.132 -6.960 1.00 54.34 75 LEU A N 1
ATOM 624 C CA . LEU A 1 75 ? 16.858 21.684 -8.278 1.00 54.34 75 LEU A CA 1
ATOM 625 C C . LEU A 1 75 ? 16.591 20.709 -9.451 1.00 54.34 75 LEU A C 1
ATOM 627 O O . LEU A 1 75 ? 17.489 20.414 -10.236 1.00 54.34 75 LEU A O 1
ATOM 631 N N . PHE A 1 76 ? 15.366 20.180 -9.568 1.00 54.94 76 PHE A N 1
ATOM 632 C CA . PHE A 1 76 ? 14.928 19.349 -10.708 1.00 54.94 76 PHE A CA 1
ATOM 633 C C . PHE A 1 76 ? 15.745 18.067 -10.977 1.00 54.94 76 PHE A C 1
ATOM 635 O O . PHE A 1 76 ? 15.746 17.554 -12.092 1.00 54.94 76 PHE A O 1
ATOM 642 N N . GLN A 1 77 ? 16.391 17.476 -9.966 1.00 53.34 77 GLN A N 1
ATOM 643 C CA . GLN A 1 77 ? 17.020 16.152 -10.131 1.00 53.34 77 GLN A CA 1
ATOM 644 C C . GLN A 1 77 ? 16.010 15.009 -10.360 1.00 53.34 77 GLN A C 1
ATOM 646 O O . GLN A 1 77 ? 16.399 13.925 -10.793 1.00 53.34 77 GLN A O 1
ATOM 651 N N . ILE A 1 78 ? 14.725 15.232 -10.059 1.00 57.44 78 ILE A N 1
ATOM 652 C CA . ILE A 1 78 ? 13.633 14.299 -10.357 1.00 57.44 78 ILE A CA 1
ATOM 653 C C . ILE A 1 78 ? 12.874 14.812 -11.578 1.00 57.44 78 ILE A C 1
ATOM 655 O O . ILE A 1 78 ? 12.335 15.914 -11.564 1.00 57.44 78 ILE A O 1
ATOM 659 N N . GLU A 1 79 ? 12.814 13.992 -12.623 1.00 67.06 79 GLU A N 1
ATOM 660 C CA . GLU A 1 79 ? 12.069 14.297 -13.843 1.00 67.06 79 GLU A CA 1
ATOM 661 C C . GLU A 1 79 ? 10.548 14.233 -13.583 1.00 67.06 79 GLU A C 1
ATOM 663 O O . GLU A 1 79 ? 10.089 13.317 -12.893 1.00 67.06 79 GLU A O 1
ATOM 668 N N . PRO A 1 80 ? 9.727 15.130 -14.165 1.00 68.31 80 PRO A N 1
ATOM 669 C CA . PRO A 1 80 ? 8.290 15.202 -13.872 1.00 68.31 80 PRO A CA 1
ATOM 670 C C . PRO A 1 80 ? 7.534 13.883 -14.097 1.00 68.31 80 PRO A C 1
ATOM 672 O O . PRO A 1 80 ? 6.644 13.525 -13.327 1.00 68.31 80 PRO A O 1
ATOM 675 N N . PHE A 1 81 ? 7.910 13.109 -15.120 1.00 75.69 81 PHE A N 1
ATOM 676 C CA . PHE A 1 81 ? 7.268 11.825 -15.426 1.00 75.69 81 PHE A CA 1
ATOM 677 C C . PHE A 1 81 ? 7.624 10.711 -14.429 1.00 75.69 81 PHE A C 1
ATOM 679 O O . PHE A 1 81 ? 6.872 9.746 -14.284 1.00 75.69 81 PHE A O 1
ATOM 686 N N . MET A 1 82 ? 8.712 10.863 -13.669 1.00 75.38 82 MET A N 1
ATOM 687 C CA . MET A 1 82 ? 9.132 9.912 -12.632 1.00 75.38 82 MET A CA 1
ATOM 688 C C . MET A 1 82 ? 8.278 9.989 -11.356 1.00 75.38 82 MET A C 1
ATOM 690 O O . MET A 1 82 ? 8.473 9.201 -10.429 1.00 75.38 82 MET A O 1
ATOM 694 N N . LEU A 1 83 ? 7.287 10.887 -11.325 1.00 81.19 83 LEU A N 1
ATOM 695 C CA . LEU A 1 83 ? 6.232 10.933 -10.311 1.00 81.19 83 LEU A CA 1
ATOM 696 C C . LEU A 1 83 ? 5.167 9.843 -10.520 1.00 81.19 83 LEU A C 1
ATOM 698 O O . LEU A 1 83 ? 4.537 9.401 -9.560 1.00 81.19 83 LEU A O 1
ATOM 702 N N . VAL A 1 84 ? 4.968 9.381 -11.760 1.00 86.50 84 VAL A N 1
ATOM 703 C CA . VAL A 1 84 ? 3.909 8.420 -12.117 1.00 86.50 84 VAL A CA 1
ATOM 704 C C . VAL A 1 84 ? 4.102 7.042 -11.461 1.00 86.50 84 VAL A C 1
ATOM 706 O O . VAL A 1 84 ? 3.144 6.530 -10.875 1.00 86.50 84 VAL A O 1
ATOM 709 N N . PRO A 1 85 ? 5.299 6.424 -11.488 1.00 88.00 85 PRO A N 1
ATOM 710 C CA . PRO A 1 85 ? 5.488 5.087 -10.925 1.00 88.00 85 PRO A CA 1
ATOM 711 C C . PRO A 1 85 ? 5.138 4.939 -9.430 1.00 88.00 85 PRO A C 1
ATOM 713 O O . PRO A 1 85 ? 4.376 4.022 -9.103 1.00 88.00 85 PRO A O 1
ATOM 716 N N . PRO A 1 86 ? 5.602 5.814 -8.513 1.00 86.94 86 PRO A N 1
ATOM 717 C CA . PRO A 1 86 ? 5.240 5.708 -7.098 1.00 86.94 86 PRO A CA 1
ATOM 718 C C . PRO A 1 86 ? 3.753 6.012 -6.854 1.00 86.94 86 PRO A C 1
ATOM 720 O O . PRO A 1 86 ? 3.124 5.391 -5.996 1.00 86.94 86 PRO A O 1
ATOM 723 N N . VAL A 1 87 ? 3.129 6.886 -7.653 1.00 90.75 87 VAL A N 1
ATOM 724 C CA . VAL A 1 87 ? 1.678 7.134 -7.581 1.00 90.75 87 VAL A CA 1
ATOM 725 C C . VAL A 1 87 ? 0.881 5.867 -7.900 1.00 90.75 87 VAL A C 1
ATOM 727 O O . VAL A 1 87 ? -0.010 5.503 -7.130 1.00 90.75 87 VAL A O 1
ATOM 730 N N . ILE A 1 88 ? 1.219 5.166 -8.988 1.00 92.75 88 ILE A N 1
ATOM 731 C CA . ILE A 1 88 ? 0.540 3.922 -9.386 1.00 92.75 88 ILE A CA 1
ATOM 732 C C . ILE A 1 88 ? 0.808 2.804 -8.375 1.00 92.75 88 ILE A C 1
ATOM 734 O O . ILE A 1 88 ? -0.109 2.079 -7.990 1.00 92.75 88 ILE A O 1
ATOM 738 N N . SER A 1 89 ? 2.047 2.694 -7.900 1.00 92.44 89 SER A N 1
ATOM 739 C CA . SER A 1 89 ? 2.437 1.762 -6.840 1.00 92.44 89 SER A CA 1
ATOM 740 C C . SER A 1 89 ? 1.562 1.917 -5.585 1.00 92.44 89 SER A C 1
ATOM 742 O O . SER A 1 89 ? 1.034 0.939 -5.047 1.00 92.44 89 SER A O 1
ATOM 744 N N . THR A 1 90 ? 1.303 3.164 -5.193 1.00 93.38 90 THR A N 1
ATOM 745 C CA . THR A 1 90 ? 0.448 3.508 -4.050 1.00 93.38 90 THR A CA 1
ATOM 746 C C . THR A 1 90 ? -1.016 3.153 -4.280 1.00 93.38 90 THR A C 1
ATOM 748 O O . THR A 1 90 ? -1.656 2.600 -3.383 1.00 93.38 90 THR A O 1
ATOM 751 N N . LEU A 1 91 ? -1.544 3.404 -5.486 1.00 94.25 91 LEU A N 1
ATOM 752 C CA . LEU A 1 91 ? -2.908 3.009 -5.856 1.00 94.25 91 LEU A CA 1
ATOM 753 C C . LEU A 1 91 ? -3.106 1.499 -5.707 1.00 94.25 91 LEU A C 1
ATOM 755 O O . LEU A 1 91 ? -4.091 1.063 -5.112 1.00 94.25 91 LEU A O 1
ATOM 759 N N . VAL A 1 92 ? -2.156 0.703 -6.209 1.00 93.88 92 VAL A N 1
ATOM 760 C CA . VAL A 1 92 ? -2.213 -0.764 -6.154 1.00 93.88 92 VAL A CA 1
ATOM 761 C C . VAL A 1 92 ? -2.279 -1.261 -4.715 1.00 93.88 92 VAL A C 1
ATOM 763 O O . VAL A 1 92 ? -3.148 -2.079 -4.401 1.00 93.88 92 VAL A O 1
ATOM 766 N N . VAL A 1 93 ? -1.406 -0.759 -3.837 1.00 92.25 93 VAL A N 1
ATOM 767 C CA . VAL A 1 93 ? -1.398 -1.138 -2.415 1.00 92.25 93 VAL A CA 1
ATOM 768 C C . VAL A 1 93 ? -2.660 -0.655 -1.707 1.00 92.25 93 VAL A C 1
ATOM 770 O O . VAL A 1 93 ? -3.304 -1.432 -1.003 1.00 92.25 93 VAL A O 1
ATOM 773 N N . GLY A 1 94 ? -3.065 0.594 -1.936 1.00 91.31 94 GLY A N 1
ATOM 774 C CA . GLY A 1 94 ? -4.273 1.154 -1.341 1.00 91.31 94 GLY A CA 1
ATOM 775 C C . GLY A 1 94 ? -5.532 0.369 -1.713 1.00 91.31 94 GLY A C 1
ATOM 776 O O . GLY A 1 94 ? -6.355 0.077 -0.846 1.00 91.31 94 GLY A O 1
ATOM 777 N N . TRP A 1 95 ? -5.670 -0.055 -2.973 1.00 92.50 95 TRP A N 1
ATOM 778 C CA . TRP A 1 95 ? -6.787 -0.903 -3.397 1.00 92.50 95 TRP A CA 1
ATOM 779 C C . TRP A 1 95 ? -6.732 -2.319 -2.824 1.00 92.50 95 TRP A C 1
ATOM 781 O O . TRP A 1 95 ? -7.794 -2.869 -2.523 1.00 92.50 95 TRP A O 1
ATOM 791 N N . LEU A 1 96 ? -5.543 -2.892 -2.595 1.00 90.62 96 LEU A N 1
ATOM 792 C CA . LEU A 1 96 ? -5.419 -4.165 -1.872 1.00 90.62 96 LEU A CA 1
ATOM 793 C C . LEU A 1 96 ? -5.950 -4.032 -0.440 1.00 90.62 96 LEU A C 1
ATOM 795 O O . LEU A 1 96 ? -6.770 -4.847 -0.018 1.00 90.62 96 LEU A O 1
ATOM 799 N N . CYS A 1 97 ? -5.569 -2.966 0.268 1.00 87.75 97 CYS A N 1
ATOM 800 C CA . CYS A 1 97 ? -6.051 -2.682 1.623 1.00 87.75 97 CYS A CA 1
ATOM 801 C C . CYS A 1 97 ? -7.559 -2.373 1.685 1.00 87.75 97 CYS A C 1
ATOM 803 O O . CYS A 1 97 ? -8.186 -2.550 2.727 1.00 87.75 97 CYS A O 1
ATOM 805 N N . GLU A 1 98 ? -8.171 -1.944 0.579 1.00 86.44 98 GLU A N 1
ATOM 806 C CA . GLU A 1 98 ? -9.620 -1.720 0.466 1.00 86.44 98 GLU A CA 1
ATOM 807 C C . GLU A 1 98 ? -10.397 -2.928 -0.079 1.00 86.44 98 GLU A C 1
ATOM 809 O O . GLU A 1 98 ? -11.559 -2.795 -0.469 1.00 86.44 98 GLU A O 1
ATOM 814 N N . LYS A 1 99 ? -9.778 -4.116 -0.101 1.00 86.50 99 LYS A N 1
ATOM 815 C CA . LYS A 1 99 ? -10.358 -5.374 -0.610 1.00 86.50 99 LYS A CA 1
ATOM 816 C C . LYS A 1 99 ? -10.707 -5.350 -2.103 1.00 86.50 99 LYS A C 1
ATOM 818 O O . LYS A 1 99 ? -11.404 -6.232 -2.599 1.00 86.50 99 LYS A O 1
ATOM 823 N N . ARG A 1 100 ? -10.172 -4.391 -2.861 1.00 89.38 100 ARG A N 1
ATOM 824 C CA . ARG A 1 100 ? -10.325 -4.279 -4.320 1.00 89.38 100 ARG A CA 1
ATOM 825 C C . ARG A 1 100 ? -9.151 -4.932 -5.056 1.00 89.38 100 ARG A C 1
ATOM 827 O O . ARG A 1 100 ? -8.638 -4.391 -6.031 1.00 89.38 100 ARG A O 1
ATOM 834 N N . TRP A 1 101 ? -8.749 -6.128 -4.618 1.00 90.88 101 TRP A N 1
ATOM 835 C CA . TRP A 1 101 ? -7.564 -6.845 -5.117 1.00 90.88 101 TRP A CA 1
ATOM 836 C C . TRP A 1 101 ? -7.583 -7.113 -6.624 1.00 90.88 101 TRP A C 1
ATOM 838 O O . TRP A 1 101 ? -6.530 -7.145 -7.258 1.00 90.88 101 TRP A O 1
ATOM 848 N N . ARG A 1 102 ? -8.776 -7.259 -7.219 1.00 93.12 102 ARG A N 1
ATOM 849 C CA . ARG A 1 102 ? -8.920 -7.398 -8.671 1.00 93.12 102 ARG A CA 1
ATOM 850 C C . ARG A 1 102 ? -8.333 -6.186 -9.387 1.00 93.12 102 ARG A C 1
ATOM 852 O O . ARG A 1 102 ? -7.550 -6.385 -10.302 1.00 93.12 102 ARG A O 1
ATOM 859 N N . LEU A 1 103 ? -8.643 -4.956 -8.969 1.00 91.12 103 LEU A N 1
ATOM 860 C CA . LEU A 1 103 ? -8.115 -3.747 -9.622 1.00 91.12 103 LEU A CA 1
ATOM 861 C C . LEU A 1 103 ? -6.586 -3.704 -9.565 1.00 91.12 103 LEU A C 1
ATOM 863 O O . LEU A 1 103 ? -5.937 -3.438 -10.573 1.00 91.12 103 LEU A O 1
ATOM 867 N N . SER A 1 104 ? -6.017 -4.053 -8.413 1.00 92.12 104 SER A N 1
ATOM 868 C CA . SER A 1 104 ? -4.571 -4.155 -8.216 1.00 92.12 104 SER A CA 1
ATOM 869 C C . SER A 1 104 ? -3.926 -5.167 -9.172 1.00 92.12 104 SER A C 1
ATOM 871 O O . SER A 1 104 ? -2.910 -4.857 -9.788 1.00 92.12 104 SER A O 1
ATOM 873 N N . LEU A 1 105 ? -4.540 -6.342 -9.367 1.00 92.31 105 LEU A N 1
ATOM 874 C CA . LEU A 1 105 ? -4.074 -7.324 -10.354 1.00 92.31 105 LEU A CA 1
ATOM 875 C C . LEU A 1 105 ? -4.165 -6.804 -11.790 1.00 92.31 105 LEU A C 1
ATOM 877 O O . LEU A 1 105 ? -3.221 -6.995 -12.550 1.00 92.31 105 LEU A O 1
ATOM 881 N N . HIS A 1 106 ? -5.267 -6.142 -12.158 1.00 92.56 106 HIS A N 1
ATOM 882 C CA . HIS A 1 106 ? -5.432 -5.596 -13.508 1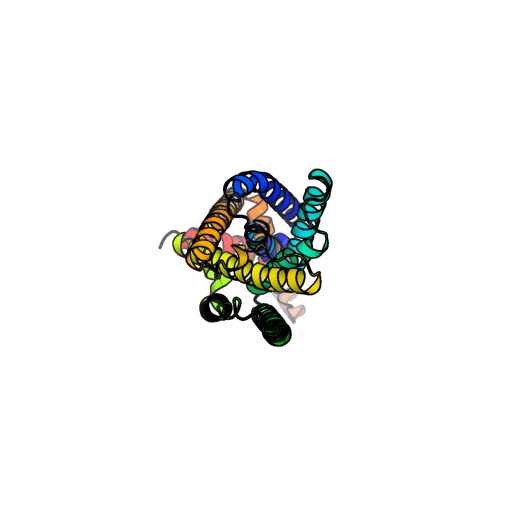.00 92.56 106 HIS A CA 1
ATOM 883 C C . HIS A 1 106 ? -4.354 -4.554 -13.815 1.00 92.56 106 HIS A C 1
ATOM 885 O O . HIS A 1 106 ? -3.781 -4.608 -14.897 1.00 92.56 106 HIS A O 1
ATOM 891 N N . ILE A 1 107 ? -4.020 -3.666 -12.868 1.00 92.88 107 ILE A N 1
ATOM 892 C CA . ILE A 1 107 ? -2.912 -2.712 -13.038 1.00 92.88 107 ILE A CA 1
ATOM 893 C C . ILE A 1 107 ? -1.602 -3.457 -13.302 1.00 92.88 107 ILE A C 1
ATOM 895 O O . ILE A 1 107 ? -0.931 -3.185 -14.293 1.00 92.88 107 ILE A O 1
ATOM 899 N N . ILE A 1 108 ? -1.230 -4.399 -12.431 1.00 91.31 108 ILE A N 1
ATOM 900 C CA . ILE A 1 108 ? 0.052 -5.108 -12.548 1.00 91.31 108 ILE A CA 1
ATOM 901 C C . ILE A 1 108 ? 0.123 -5.873 -13.876 1.00 91.31 108 ILE A C 1
ATOM 903 O O . ILE A 1 108 ? 1.126 -5.782 -14.586 1.00 91.31 108 ILE A O 1
ATOM 907 N N . ALA A 1 109 ? -0.945 -6.587 -14.241 1.00 89.75 109 ALA A N 1
ATOM 908 C CA . ALA A 1 109 ? -1.020 -7.351 -15.482 1.00 89.75 109 ALA A CA 1
ATOM 909 C C . ALA A 1 109 ? -0.952 -6.442 -16.717 1.00 89.75 109 ALA A C 1
ATOM 911 O O . ALA A 1 109 ? -0.156 -6.694 -17.618 1.00 89.75 109 ALA A O 1
ATOM 912 N N . PHE A 1 110 ? -1.726 -5.355 -16.738 1.00 91.56 110 PHE A N 1
ATOM 913 C CA . PHE A 1 110 ? -1.751 -4.407 -17.849 1.00 91.56 110 PHE A CA 1
ATOM 914 C C . PHE A 1 110 ? -0.410 -3.687 -18.027 1.00 91.56 110 PHE A C 1
ATOM 916 O O . PHE A 1 110 ? 0.111 -3.625 -19.138 1.00 91.56 110 PHE A O 1
ATOM 923 N N . GLY A 1 111 ? 0.202 -3.214 -16.937 1.00 89.69 111 GLY A N 1
ATOM 924 C CA . GLY A 1 111 ? 1.547 -2.641 -16.978 1.00 89.69 111 GLY A CA 1
ATOM 925 C C . GLY A 1 111 ? 2.581 -3.644 -17.495 1.00 89.69 111 GLY A C 1
ATOM 926 O O . GLY A 1 111 ? 3.410 -3.305 -18.335 1.00 89.69 111 GLY A O 1
ATOM 927 N N . THR A 1 112 ? 2.500 -4.905 -17.064 1.00 88.44 112 THR A N 1
ATOM 928 C CA . THR A 1 112 ? 3.401 -5.963 -17.548 1.00 88.44 112 THR A CA 1
ATOM 929 C C . THR A 1 112 ? 3.221 -6.223 -19.043 1.00 88.44 112 THR A C 1
ATOM 931 O O . THR A 1 112 ? 4.216 -6.347 -19.752 1.00 88.44 112 THR A O 1
ATOM 934 N N . LEU A 1 113 ? 1.980 -6.250 -19.542 1.00 88.12 113 LEU A N 1
ATOM 935 C CA . LEU A 1 113 ? 1.688 -6.404 -20.970 1.00 88.12 113 LEU A CA 1
ATOM 936 C C . LEU A 1 113 ? 2.248 -5.244 -21.799 1.00 88.12 113 LEU A C 1
ATOM 938 O O . LEU A 1 113 ? 2.913 -5.489 -22.804 1.00 88.12 113 LEU A O 1
ATOM 942 N N . ILE A 1 114 ? 2.038 -3.996 -21.361 1.00 87.62 114 ILE A N 1
ATOM 943 C CA . ILE A 1 114 ? 2.606 -2.811 -22.024 1.00 87.62 114 ILE A CA 1
ATOM 944 C C . ILE A 1 114 ? 4.128 -2.915 -22.072 1.00 87.62 114 ILE A C 1
ATOM 946 O O . ILE A 1 114 ? 4.736 -2.729 -23.122 1.00 87.62 114 ILE A O 1
ATOM 950 N N . LEU A 1 115 ? 4.750 -3.225 -20.936 1.00 84.81 115 LEU A N 1
ATOM 951 C CA . LEU A 1 115 ? 6.198 -3.318 -20.842 1.00 84.81 115 LEU A CA 1
ATOM 952 C C . LEU A 1 115 ? 6.751 -4.417 -21.757 1.00 84.81 115 LEU A C 1
ATOM 954 O O . LEU A 1 115 ? 7.735 -4.190 -22.453 1.00 84.81 115 LEU A O 1
ATOM 958 N N . TYR A 1 116 ? 6.096 -5.578 -21.798 1.00 82.19 116 TYR A N 1
ATOM 959 C CA . TYR A 1 116 ? 6.461 -6.679 -22.686 1.00 82.19 116 TYR A CA 1
ATOM 960 C C . TYR A 1 116 ? 6.349 -6.287 -24.165 1.00 82.19 116 TYR A C 1
ATOM 962 O O . TYR A 1 116 ? 7.278 -6.526 -24.935 1.00 82.19 116 TYR A O 1
ATOM 970 N N . TYR A 1 117 ? 5.260 -5.611 -24.546 1.00 84.00 117 TYR A N 1
ATOM 971 C CA . TYR A 1 117 ? 5.074 -5.085 -25.897 1.00 84.00 117 TYR A CA 1
ATOM 972 C C . TYR A 1 117 ? 6.191 -4.107 -26.292 1.00 84.00 117 TYR A C 1
ATOM 974 O O . TYR A 1 117 ? 6.783 -4.252 -27.360 1.00 84.00 117 TYR A O 1
ATOM 982 N N . LEU A 1 118 ? 6.531 -3.155 -25.413 1.00 80.69 118 LEU A N 1
ATOM 983 C CA . LEU A 1 118 ? 7.613 -2.194 -25.652 1.00 80.69 118 LEU A CA 1
ATOM 984 C C . LEU A 1 118 ? 8.971 -2.888 -25.821 1.00 80.69 118 LEU A C 1
ATOM 986 O O . LEU A 1 118 ? 9.739 -2.513 -26.703 1.00 80.69 118 LEU A O 1
ATOM 990 N N . ILE A 1 119 ? 9.259 -3.910 -25.011 1.00 78.25 119 ILE A N 1
ATOM 991 C CA . ILE A 1 119 ? 10.516 -4.670 -25.079 1.00 78.25 119 ILE A CA 1
ATOM 992 C C . ILE A 1 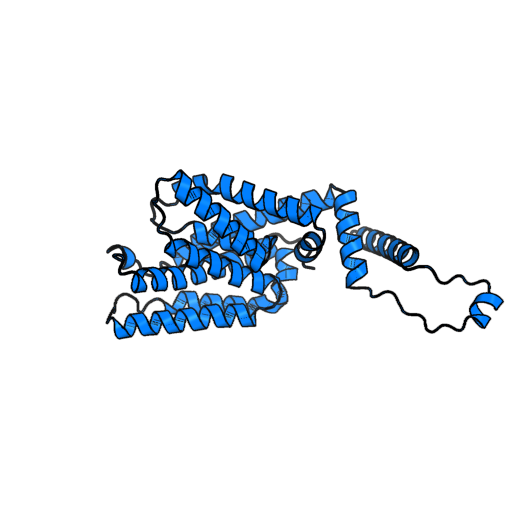119 ? 10.651 -5.402 -26.416 1.00 78.25 119 ILE A C 1
ATOM 994 O O . ILE A 1 119 ? 11.714 -5.325 -27.033 1.00 78.25 119 ILE A O 1
ATOM 998 N N . ILE A 1 120 ? 9.588 -6.075 -26.873 1.00 76.62 120 ILE A N 1
ATOM 999 C CA . ILE A 1 120 ? 9.581 -6.773 -28.168 1.00 76.62 120 ILE A CA 1
ATOM 1000 C C . ILE A 1 120 ? 9.737 -5.774 -29.311 1.00 76.62 120 ILE A C 1
ATOM 1002 O O . ILE A 1 120 ? 10.596 -5.951 -30.172 1.00 76.62 120 ILE A O 1
ATOM 1006 N N . PHE A 1 121 ? 8.918 -4.719 -29.316 1.00 78.38 121 PHE A N 1
ATOM 1007 C CA . PHE A 1 121 ? 8.904 -3.732 -30.393 1.00 78.38 121 PHE A CA 1
ATOM 1008 C C . PHE A 1 121 ? 10.264 -3.039 -30.554 1.00 78.38 121 PHE A C 1
ATOM 1010 O O . PHE A 1 121 ? 10.734 -2.830 -31.670 1.00 78.38 121 PHE A O 1
ATOM 1017 N N . LEU A 1 122 ? 10.929 -2.736 -29.436 1.00 75.12 122 LEU A N 1
ATOM 1018 C CA . LEU A 1 122 ? 12.234 -2.075 -29.410 1.00 75.12 122 LEU A CA 1
ATOM 1019 C C . LEU A 1 122 ? 13.424 -3.051 -29.457 1.00 75.12 122 LEU A C 1
ATOM 1021 O O . LEU A 1 122 ? 14.564 -2.600 -29.352 1.00 75.12 122 LEU A O 1
ATOM 1025 N N . LYS A 1 123 ? 13.182 -4.366 -29.605 1.00 67.00 123 LYS A N 1
ATOM 1026 C CA . LYS A 1 123 ? 14.207 -5.432 -29.627 1.00 67.00 123 LYS A CA 1
ATOM 1027 C C . LYS A 1 123 ? 15.200 -5.335 -28.461 1.00 67.00 123 LYS A C 1
ATOM 1029 O O . LYS A 1 123 ? 16.415 -5.423 -28.635 1.00 67.00 123 LYS A O 1
ATOM 1034 N N . MET A 1 124 ? 14.688 -5.089 -27.255 1.00 66.50 124 MET A N 1
ATOM 1035 C CA . MET A 1 124 ? 15.519 -4.923 -26.061 1.00 66.50 124 MET A CA 1
ATOM 1036 C C . MET A 1 124 ? 15.719 -6.264 -25.338 1.00 66.50 124 MET A C 1
ATOM 1038 O O . MET A 1 124 ? 15.204 -6.471 -24.237 1.00 66.50 124 MET A O 1
ATOM 1042 N N . ASP A 1 125 ? 16.489 -7.170 -25.943 1.00 59.12 125 ASP A N 1
ATOM 1043 C CA . ASP A 1 125 ? 16.656 -8.568 -25.497 1.00 59.12 125 ASP A CA 1
ATOM 1044 C C . ASP A 1 125 ? 17.124 -8.711 -24.032 1.00 59.12 125 ASP A C 1
ATOM 1046 O O . ASP A 1 125 ? 16.757 -9.658 -23.334 1.00 59.12 125 ASP A O 1
ATOM 1050 N N . ASN A 1 126 ? 17.837 -7.711 -23.499 1.00 57.91 126 ASN A N 1
ATOM 1051 C CA . ASN A 1 126 ? 18.335 -7.699 -22.116 1.00 57.91 126 ASN A CA 1
ATOM 1052 C C . ASN A 1 126 ? 17.234 -7.587 -21.036 1.00 57.91 126 ASN A C 1
ATOM 1054 O O . ASN A 1 126 ? 17.529 -7.689 -19.845 1.00 57.91 126 ASN A O 1
ATOM 1058 N N . TYR A 1 127 ? 15.968 -7.366 -21.412 1.00 57.62 127 TYR A N 1
ATOM 1059 C CA . TYR A 1 127 ? 14.862 -7.135 -20.472 1.00 57.62 127 TYR A CA 1
ATOM 1060 C C . TYR A 1 127 ? 13.897 -8.322 -20.329 1.00 57.62 127 TYR A C 1
ATOM 1062 O O . TYR A 1 127 ? 12.904 -8.215 -19.606 1.00 57.62 127 TYR A O 1
ATOM 1070 N N . LEU A 1 128 ? 14.201 -9.480 -20.927 1.00 54.88 128 LEU A N 1
ATOM 1071 C CA . LEU A 1 128 ? 13.352 -10.678 -20.844 1.00 54.88 128 LEU A CA 1
ATOM 1072 C C . LEU A 1 128 ? 13.206 -11.266 -19.425 1.00 54.88 128 LEU A C 1
ATOM 1074 O O . LEU A 1 128 ? 12.301 -12.058 -19.186 1.00 54.88 128 LEU A O 1
ATOM 1078 N N . HIS A 1 129 ? 14.038 -10.860 -18.458 1.00 54.81 129 HIS A N 1
ATOM 1079 C CA . HIS A 1 129 ? 13.999 -11.351 -17.069 1.00 54.81 129 HIS A CA 1
ATOM 1080 C C . HIS A 1 129 ? 12.976 -10.646 -16.160 1.00 54.81 129 HIS A C 1
ATOM 1082 O O . HIS A 1 129 ? 12.953 -10.871 -14.949 1.00 54.81 129 HIS A O 1
ATOM 1088 N N . ILE A 1 130 ? 12.082 -9.831 -16.727 1.00 59.53 130 ILE A N 1
ATOM 1089 C CA . ILE A 1 130 ? 11.009 -9.167 -15.980 1.00 59.53 130 ILE A CA 1
ATOM 1090 C C . ILE A 1 130 ? 9.894 -10.088 -15.415 1.00 59.53 130 ILE A C 1
ATOM 1092 O O . ILE A 1 130 ? 9.307 -9.701 -14.402 1.00 59.53 130 ILE A O 1
ATOM 1096 N N . PRO A 1 131 ? 9.601 -11.306 -15.926 1.00 66.94 131 PRO A N 1
ATOM 1097 C CA . PRO A 1 131 ? 8.382 -12.007 -15.523 1.00 66.94 131 PRO A CA 1
ATOM 1098 C C . PRO A 1 131 ? 8.429 -12.590 -14.103 1.00 66.94 131 PRO A C 1
ATOM 1100 O O . PRO A 1 131 ? 7.379 -12.728 -13.486 1.00 66.94 131 PRO A O 1
ATOM 1103 N N . TYR A 1 132 ? 9.599 -12.887 -13.528 1.00 75.19 132 TYR A N 1
ATOM 1104 C CA . TYR A 1 132 ? 9.658 -13.618 -12.252 1.00 75.19 132 TYR A CA 1
ATOM 1105 C C . TYR A 1 132 ? 9.102 -12.831 -11.061 1.00 75.19 132 TYR A C 1
ATOM 1107 O O . TYR A 1 132 ? 8.242 -13.332 -10.342 1.00 75.19 132 TYR A O 1
ATOM 1115 N N . ALA A 1 133 ? 9.537 -11.583 -10.859 1.00 78.31 133 ALA A N 1
ATOM 1116 C CA . ALA A 1 133 ? 9.041 -10.776 -9.741 1.00 78.31 133 ALA A CA 1
ATOM 1117 C C . ALA A 1 133 ? 7.552 -10.421 -9.892 1.00 78.31 133 ALA A C 1
ATOM 1119 O O . ALA A 1 133 ? 6.853 -10.277 -8.890 1.00 78.31 133 ALA A O 1
ATOM 1120 N N . VAL A 1 134 ? 7.059 -10.329 -11.132 1.00 85.31 134 VAL A N 1
ATOM 1121 C CA . VAL A 1 134 ? 5.637 -10.114 -11.430 1.00 85.31 134 VAL A CA 1
ATOM 1122 C C . VAL A 1 134 ? 4.812 -11.359 -11.110 1.00 85.31 134 VAL A C 1
ATOM 1124 O O . VAL A 1 134 ? 3.782 -11.260 -10.452 1.00 85.31 134 VAL A O 1
ATOM 1127 N N . ILE A 1 135 ? 5.271 -12.546 -11.512 1.00 85.56 135 ILE A N 1
ATOM 1128 C CA . ILE A 1 135 ? 4.599 -13.808 -11.174 1.00 85.56 135 ILE A CA 1
ATOM 1129 C C . ILE A 1 135 ? 4.540 -13.977 -9.654 1.00 85.56 135 ILE A C 1
ATOM 1131 O O . ILE A 1 135 ? 3.484 -14.295 -9.108 1.00 85.56 135 ILE A O 1
ATOM 1135 N N . VAL A 1 136 ? 5.646 -13.698 -8.958 1.00 87.56 136 VAL A N 1
ATOM 1136 C CA . VAL A 1 136 ? 5.699 -13.751 -7.493 1.00 87.56 136 VAL A CA 1
ATOM 1137 C C . VAL A 1 136 ? 4.742 -12.734 -6.868 1.00 87.56 136 VAL A C 1
ATOM 1139 O O . VAL A 1 136 ? 4.014 -13.094 -5.947 1.00 87.56 136 VAL A O 1
ATOM 1142 N N . SER A 1 137 ? 4.673 -11.492 -7.361 1.00 89.19 137 SER A N 1
ATOM 1143 C CA . SER A 1 137 ? 3.757 -10.488 -6.799 1.00 89.19 137 SER A CA 1
ATOM 1144 C C . SER A 1 137 ? 2.287 -10.874 -6.998 1.00 89.19 137 SER A C 1
ATOM 1146 O O . SER A 1 137 ? 1.492 -10.743 -6.067 1.00 89.19 137 SER A O 1
ATOM 1148 N N . ILE A 1 138 ? 1.934 -11.431 -8.161 1.00 90.50 138 ILE A N 1
ATOM 1149 C CA . ILE A 1 138 ? 0.595 -11.969 -8.436 1.00 90.50 138 ILE A CA 1
ATOM 1150 C C . ILE A 1 138 ? 0.285 -13.143 -7.499 1.00 90.50 138 ILE A C 1
ATOM 1152 O O . ILE A 1 138 ? -0.781 -13.161 -6.881 1.00 90.50 138 ILE A O 1
ATOM 1156 N N . ALA A 1 139 ? 1.210 -14.093 -7.341 1.00 90.81 139 ALA A N 1
ATOM 1157 C CA . ALA A 1 139 ? 1.038 -15.236 -6.446 1.00 90.81 139 ALA A CA 1
ATOM 1158 C C . ALA A 1 139 ? 0.831 -14.790 -4.991 1.00 90.81 139 ALA A C 1
ATOM 1160 O O . ALA A 1 139 ? -0.100 -15.251 -4.330 1.00 90.81 139 ALA A O 1
ATOM 1161 N N . ILE A 1 140 ? 1.639 -13.836 -4.517 1.00 91.12 140 ILE A N 1
ATOM 1162 C CA . ILE A 1 140 ? 1.491 -13.226 -3.193 1.00 91.12 140 ILE A CA 1
ATOM 1163 C C . ILE A 1 140 ? 0.081 -12.649 -3.043 1.00 91.12 140 ILE A C 1
ATOM 1165 O O . ILE A 1 140 ? -0.600 -13.013 -2.086 1.00 91.12 140 ILE A O 1
ATOM 1169 N N . ILE A 1 141 ? -0.394 -11.828 -3.993 1.00 91.56 141 ILE A N 1
ATOM 1170 C CA . ILE A 1 141 ? -1.754 -11.259 -3.957 1.00 91.56 141 ILE A CA 1
ATOM 1171 C C . ILE A 1 141 ? -2.803 -12.366 -3.830 1.00 91.56 141 ILE A C 1
ATOM 1173 O O . ILE A 1 141 ? -3.676 -12.271 -2.970 1.00 91.56 141 ILE A O 1
ATOM 1177 N N . TYR A 1 142 ? -2.718 -13.429 -4.631 1.00 90.75 142 TYR A N 1
ATOM 1178 C CA . TYR A 1 142 ? -3.675 -14.536 -4.568 1.00 90.75 142 TYR A CA 1
ATOM 1179 C C . TYR A 1 142 ? -3.687 -15.258 -3.217 1.00 90.75 142 TYR A C 1
ATOM 1181 O O . TYR A 1 142 ? -4.762 -15.634 -2.752 1.00 90.75 142 TYR A O 1
ATOM 1189 N N . ILE A 1 143 ? -2.523 -15.431 -2.586 1.00 88.81 143 ILE A N 1
ATOM 1190 C CA . ILE A 1 143 ? -2.388 -16.131 -1.302 1.00 88.81 143 ILE A CA 1
ATOM 1191 C C . ILE A 1 143 ? -2.933 -15.288 -0.142 1.00 88.81 143 ILE A C 1
ATOM 1193 O O . ILE A 1 143 ? -3.546 -15.831 0.781 1.00 88.81 143 ILE A O 1
ATOM 1197 N N . ILE A 1 144 ? -2.708 -13.970 -0.162 1.00 85.12 144 ILE A N 1
ATOM 1198 C CA . ILE A 1 144 ? -2.973 -13.106 0.999 1.00 85.12 144 ILE A CA 1
ATOM 1199 C C . ILE A 1 144 ? -4.202 -12.193 0.842 1.00 85.12 144 ILE A C 1
ATOM 1201 O O . ILE A 1 144 ? -4.594 -11.571 1.829 1.00 85.12 144 ILE A O 1
ATOM 1205 N N . LYS A 1 145 ? -4.850 -12.140 -0.336 1.00 86.50 145 LYS A N 1
ATOM 1206 C CA . LYS A 1 145 ? -5.996 -11.247 -0.640 1.00 86.50 145 LYS A CA 1
ATOM 1207 C C . LYS A 1 145 ? -7.102 -11.241 0.416 1.00 86.50 145 LYS A C 1
ATOM 1209 O O . LYS A 1 145 ? -7.610 -10.175 0.749 1.00 86.50 145 LYS A O 1
ATOM 1214 N N . ASP A 1 146 ? -7.440 -12.404 0.964 1.00 83.88 146 ASP A N 1
ATOM 1215 C CA . ASP A 1 146 ? -8.546 -12.549 1.916 1.00 83.88 146 ASP A CA 1
ATOM 1216 C C . ASP A 1 146 ? -8.074 -12.400 3.372 1.00 83.88 146 ASP A C 1
ATOM 1218 O O . ASP A 1 146 ? -8.886 -12.264 4.280 1.00 83.88 146 ASP A O 1
ATOM 1222 N N . LYS A 1 147 ? -6.753 -12.395 3.596 1.00 84.00 147 LYS A N 1
ATOM 1223 C CA . LYS A 1 147 ? -6.114 -12.402 4.921 1.00 84.00 147 LYS A CA 1
ATOM 1224 C C . LYS A 1 147 ? -5.398 -11.092 5.262 1.00 84.00 147 LYS A C 1
ATOM 1226 O O . LYS A 1 147 ? -4.865 -10.972 6.363 1.00 84.00 147 LYS A O 1
ATOM 1231 N N . PHE A 1 148 ? -5.374 -10.113 4.352 1.00 80.31 148 PHE A N 1
ATOM 1232 C CA . PHE A 1 148 ? -4.635 -8.856 4.528 1.00 80.31 148 PHE A CA 1
ATOM 1233 C C . PHE A 1 148 ? -4.990 -8.125 5.823 1.00 80.31 148 PHE A C 1
ATOM 1235 O O . PHE A 1 148 ? -4.100 -7.833 6.620 1.00 80.31 148 PHE A O 1
ATOM 1242 N N . ASP A 1 149 ? -6.278 -7.854 6.044 1.00 76.62 149 ASP A N 1
ATOM 1243 C CA . ASP A 1 149 ? -6.741 -7.113 7.222 1.00 76.62 149 ASP A CA 1
ATOM 1244 C C . ASP A 1 149 ? -6.413 -7.855 8.521 1.00 76.62 149 ASP A C 1
ATOM 1246 O O . ASP A 1 149 ? -6.048 -7.243 9.526 1.00 76.62 149 ASP A O 1
ATOM 1250 N N . ASP A 1 150 ? -6.533 -9.179 8.504 1.00 83.50 150 ASP A N 1
ATOM 1251 C CA . ASP A 1 150 ? -6.268 -9.999 9.679 1.00 83.50 150 ASP A CA 1
ATOM 1252 C C . ASP A 1 150 ? -4.776 -10.051 9.989 1.00 83.50 150 ASP A C 1
ATOM 1254 O O . ASP A 1 150 ? -4.392 -10.040 11.155 1.00 83.50 150 ASP A O 1
ATOM 1258 N N . TYR A 1 151 ? -3.919 -10.061 8.967 1.00 87.88 151 TYR A N 1
ATOM 1259 C CA . TYR A 1 151 ? -2.473 -10.117 9.155 1.00 87.88 151 TYR A CA 1
ATOM 1260 C C . TYR A 1 151 ? -1.897 -8.750 9.546 1.00 87.88 151 TYR A C 1
ATOM 1262 O O . TYR A 1 151 ? -1.149 -8.683 10.520 1.00 87.88 151 TYR A O 1
ATOM 1270 N N . LEU A 1 152 ? -2.305 -7.659 8.886 1.00 85.06 152 LEU A N 1
ATOM 1271 C CA . LEU A 1 152 ? -1.860 -6.290 9.197 1.00 85.06 152 LEU A CA 1
ATOM 1272 C C . LEU A 1 152 ? -2.221 -5.879 10.634 1.00 85.06 152 LEU A C 1
ATOM 1274 O O . LEU A 1 152 ? -1.425 -5.268 11.35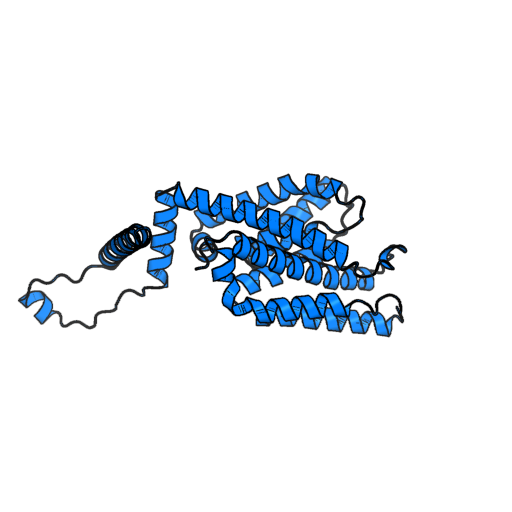7 1.00 85.06 152 LEU A O 1
ATOM 1278 N N . PHE A 1 153 ? -3.420 -6.247 11.089 1.00 81.19 153 PHE A N 1
ATOM 1279 C CA . PHE A 1 153 ? -3.920 -5.874 12.414 1.00 81.19 153 PHE A CA 1
ATOM 1280 C C . PHE A 1 153 ? -3.806 -6.986 13.464 1.00 81.19 153 PHE A C 1
ATOM 1282 O O . PHE A 1 153 ? -4.236 -6.791 14.597 1.00 81.19 153 PHE A O 1
ATOM 1289 N N . SER A 1 154 ? -3.134 -8.093 13.138 1.00 84.81 154 SER A N 1
ATOM 1290 C CA . SER A 1 154 ? -2.821 -9.178 14.072 1.00 84.81 154 SER A CA 1
ATOM 1291 C C . SER A 1 154 ? -2.019 -8.688 15.289 1.00 84.81 154 SER A C 1
ATOM 1293 O O . SER A 1 154 ? -1.230 -7.742 15.196 1.00 84.81 154 SER A O 1
ATOM 1295 N N . SER A 1 155 ? -2.196 -9.361 16.430 1.00 81.69 155 SER A N 1
ATOM 1296 C CA . SER A 1 155 ? -1.327 -9.233 17.611 1.00 81.69 155 SER A CA 1
ATOM 1297 C C . SER A 1 155 ? 0.032 -9.912 17.407 1.00 81.69 155 SER A C 1
ATOM 1299 O O . SER A 1 155 ? 1.036 -9.472 17.955 1.00 81.69 155 SER A O 1
ATOM 1301 N N . ASN A 1 156 ? 0.085 -10.962 16.583 1.00 88.44 156 ASN A N 1
ATOM 1302 C CA . ASN A 1 156 ? 1.323 -11.646 16.221 1.00 88.44 156 ASN A CA 1
ATOM 1303 C C . ASN A 1 156 ? 2.148 -10.790 15.242 1.00 88.44 156 ASN A C 1
ATOM 1305 O O . ASN A 1 156 ? 1.727 -10.590 14.098 1.00 88.44 156 ASN A O 1
ATOM 1309 N N . ILE A 1 157 ? 3.328 -10.345 15.690 1.00 88.75 157 ILE A N 1
ATOM 1310 C CA . ILE A 1 157 ? 4.264 -9.487 14.945 1.00 88.75 157 ILE A CA 1
ATOM 1311 C C . ILE A 1 157 ? 4.712 -10.134 13.631 1.00 88.75 157 ILE A C 1
ATOM 1313 O O . ILE A 1 157 ? 4.805 -9.436 12.627 1.00 88.75 157 ILE A O 1
ATOM 1317 N N . PHE A 1 158 ? 4.917 -11.455 13.585 1.00 90.81 158 PHE A N 1
ATOM 1318 C CA . PHE A 1 158 ? 5.325 -12.145 12.356 1.00 90.81 158 PHE A CA 1
ATOM 1319 C C . PHE A 1 158 ? 4.260 -12.057 11.262 1.00 90.81 158 PHE A C 1
ATOM 1321 O O . PHE A 1 158 ? 4.597 -11.872 10.096 1.00 90.81 158 PHE A O 1
ATOM 1328 N N . LYS A 1 159 ? 2.971 -12.136 11.624 1.00 91.50 159 LYS A N 1
ATOM 1329 C CA . LYS A 1 159 ? 1.873 -11.955 10.658 1.00 91.50 159 LYS A CA 1
ATOM 1330 C C . LYS A 1 159 ? 1.852 -10.529 10.112 1.00 91.50 159 LYS A C 1
ATOM 1332 O O . LYS A 1 159 ? 1.710 -10.348 8.903 1.00 91.50 159 LYS A O 1
ATOM 1337 N N . VAL A 1 160 ? 2.052 -9.539 10.987 1.00 90.88 160 VAL A N 1
ATOM 1338 C CA . VAL A 1 160 ? 2.135 -8.128 10.586 1.00 90.88 160 VAL A CA 1
ATOM 1339 C C . VAL A 1 160 ? 3.316 -7.932 9.641 1.00 90.88 160 VAL A C 1
ATOM 1341 O O . VAL A 1 160 ? 3.111 -7.456 8.529 1.00 90.88 160 VAL A O 1
ATOM 1344 N N . LEU A 1 161 ? 4.511 -8.391 10.022 1.00 91.88 161 LEU A N 1
ATOM 1345 C CA . LEU A 1 161 ? 5.723 -8.293 9.212 1.00 91.88 161 LEU A CA 1
ATOM 1346 C C . LEU A 1 161 ? 5.544 -8.944 7.839 1.00 91.88 161 LEU A C 1
ATOM 1348 O O . LEU A 1 161 ? 5.800 -8.301 6.827 1.00 91.88 161 LEU A O 1
ATOM 1352 N N . LEU A 1 162 ? 5.023 -10.174 7.790 1.00 92.38 162 LEU A N 1
ATOM 1353 C CA . LEU A 1 162 ? 4.761 -10.882 6.538 1.00 92.38 162 LEU A CA 1
ATOM 1354 C C . LEU A 1 162 ? 3.831 -10.081 5.616 1.00 92.38 162 LEU A C 1
ATOM 1356 O O . LEU A 1 162 ? 4.118 -9.941 4.427 1.00 92.38 162 LEU A O 1
ATOM 1360 N N . SER A 1 163 ? 2.732 -9.539 6.150 1.00 91.12 163 SER A N 1
ATOM 1361 C CA . SER A 1 163 ? 1.793 -8.736 5.356 1.00 91.12 163 SER A CA 1
ATOM 1362 C C . SER A 1 163 ? 2.386 -7.406 4.891 1.00 91.12 163 SER A C 1
ATOM 1364 O O . SER A 1 163 ? 2.245 -7.060 3.718 1.00 91.12 163 SER A O 1
ATOM 1366 N N . SER A 1 164 ? 3.109 -6.702 5.764 1.00 91.69 164 SER A N 1
ATOM 1367 C CA . SER A 1 164 ? 3.790 -5.448 5.446 1.00 91.69 164 SER A CA 1
ATOM 1368 C C . SER A 1 164 ? 4.840 -5.651 4.356 1.00 91.69 164 SER A C 1
ATOM 1370 O O . SER A 1 164 ? 4.825 -4.941 3.355 1.00 91.69 164 SER A O 1
ATOM 1372 N N . THR A 1 165 ? 5.705 -6.659 4.497 1.00 92.44 165 THR A N 1
ATOM 1373 C CA . THR A 1 165 ? 6.732 -7.004 3.504 1.00 92.44 165 THR A CA 1
ATOM 1374 C C . THR A 1 165 ? 6.111 -7.434 2.181 1.00 92.44 165 THR A C 1
ATOM 1376 O O . THR A 1 165 ? 6.578 -7.012 1.127 1.00 92.44 165 THR A O 1
ATOM 1379 N N . SER A 1 166 ? 5.019 -8.204 2.210 1.00 93.12 166 SER A N 1
ATOM 1380 C CA . SER A 1 166 ? 4.294 -8.598 0.996 1.00 93.12 166 SER A CA 1
ATOM 1381 C C . SER A 1 166 ? 3.740 -7.386 0.241 1.00 93.12 166 SER A C 1
ATOM 1383 O O . SER A 1 166 ? 3.908 -7.281 -0.973 1.00 93.12 166 SER A O 1
ATOM 1385 N N . LEU A 1 167 ? 3.123 -6.435 0.952 1.00 92.50 167 LEU A N 1
ATOM 1386 C CA . LEU A 1 167 ? 2.624 -5.193 0.355 1.00 92.50 167 LEU A CA 1
ATOM 1387 C C . LEU A 1 167 ? 3.759 -4.311 -0.161 1.00 92.50 167 LEU A C 1
ATOM 1389 O O . LEU A 1 167 ? 3.655 -3.776 -1.262 1.00 92.50 167 LEU A O 1
ATOM 1393 N N . SER A 1 168 ? 4.864 -4.205 0.580 1.00 91.62 168 SER A N 1
ATOM 1394 C CA . SER A 1 168 ? 6.069 -3.517 0.114 1.00 91.62 168 SER A CA 1
ATOM 1395 C C . SER A 1 168 ? 6.649 -4.160 -1.144 1.00 91.62 168 SER A C 1
ATOM 1397 O O . SER A 1 168 ? 7.014 -3.446 -2.072 1.00 91.62 168 SER A O 1
ATOM 1399 N N . PHE A 1 169 ? 6.680 -5.489 -1.230 1.00 90.62 169 PHE A N 1
ATOM 1400 C CA . PHE A 1 169 ? 7.136 -6.197 -2.424 1.00 90.62 169 PHE A CA 1
ATOM 1401 C C . PHE A 1 169 ? 6.251 -5.875 -3.633 1.00 90.62 169 PHE A C 1
ATOM 1403 O O . PHE A 1 169 ? 6.757 -5.467 -4.676 1.00 90.62 169 PHE A O 1
ATOM 1410 N N . ILE A 1 170 ? 4.926 -5.973 -3.481 1.00 92.25 170 ILE A N 1
ATOM 1411 C CA . ILE A 1 170 ? 3.963 -5.637 -4.542 1.00 92.25 170 ILE A CA 1
ATOM 1412 C C . ILE A 1 170 ? 4.124 -4.176 -4.989 1.00 92.25 170 ILE A C 1
ATOM 1414 O O . ILE A 1 170 ? 4.149 -3.893 -6.189 1.00 92.25 170 ILE A O 1
ATOM 1418 N N . SER A 1 171 ? 4.277 -3.261 -4.031 1.00 91.88 171 SER A N 1
ATOM 1419 C CA . SER A 1 171 ? 4.535 -1.836 -4.252 1.00 91.88 171 SER A CA 1
ATOM 1420 C C . SER A 1 171 ? 5.781 -1.621 -5.114 1.00 91.88 171 SER A C 1
ATOM 1422 O O . SER A 1 171 ? 5.721 -0.971 -6.159 1.00 91.88 171 SER A O 1
ATOM 1424 N N . ILE A 1 172 ? 6.906 -2.219 -4.718 1.00 87.00 172 ILE A N 1
ATOM 1425 C CA . ILE A 1 172 ? 8.196 -2.087 -5.399 1.00 87.00 172 ILE A CA 1
ATOM 1426 C C . ILE A 1 172 ? 8.132 -2.669 -6.812 1.00 87.00 172 ILE A C 1
ATOM 1428 O O . ILE A 1 172 ? 8.544 -2.004 -7.761 1.00 87.00 172 ILE A O 1
ATOM 1432 N N . VAL A 1 173 ? 7.560 -3.865 -6.980 1.00 87.94 173 VAL A N 1
ATOM 1433 C CA . VAL A 1 173 ? 7.396 -4.491 -8.301 1.00 87.94 173 VAL A CA 1
ATOM 1434 C C . VAL A 1 173 ? 6.543 -3.616 -9.217 1.00 87.94 173 VAL A C 1
ATOM 1436 O O . VAL A 1 173 ? 6.941 -3.351 -10.350 1.00 87.94 173 VAL A O 1
ATOM 1439 N N . THR A 1 174 ? 5.415 -3.106 -8.719 1.00 90.25 174 THR A N 1
ATOM 1440 C CA . THR A 1 174 ? 4.538 -2.207 -9.484 1.00 90.25 174 THR A CA 1
ATOM 1441 C C . THR A 1 174 ? 5.278 -0.935 -9.889 1.00 90.25 174 THR A C 1
ATOM 1443 O O . THR A 1 174 ? 5.298 -0.584 -11.066 1.00 90.25 174 THR A O 1
ATOM 1446 N N . GLY A 1 175 ? 5.941 -0.271 -8.938 1.00 86.88 175 GLY A N 1
ATOM 1447 C CA . GLY A 1 175 ? 6.722 0.934 -9.209 1.00 86.88 175 GLY A CA 1
ATOM 1448 C C . GLY A 1 175 ? 7.792 0.692 -10.273 1.00 86.88 175 GLY A C 1
ATOM 1449 O O . GLY A 1 175 ? 7.924 1.481 -11.200 1.00 86.88 175 GLY A O 1
ATOM 1450 N N . HIS A 1 176 ? 8.484 -0.447 -10.235 1.00 82.06 176 HIS A N 1
ATOM 1451 C CA . HIS A 1 176 ? 9.478 -0.784 -11.254 1.00 82.06 176 HIS A CA 1
ATOM 1452 C C . HIS A 1 176 ? 8.902 -1.037 -12.646 1.00 82.06 176 HIS A C 1
ATOM 1454 O O . HIS A 1 176 ? 9.529 -0.630 -13.625 1.00 82.06 176 HIS A O 1
ATOM 1460 N N . ILE A 1 177 ? 7.742 -1.694 -12.757 1.00 86.25 177 ILE A N 1
ATOM 1461 C CA . ILE A 1 177 ? 7.071 -1.894 -14.051 1.00 86.25 177 ILE A CA 1
ATOM 1462 C C . ILE A 1 177 ? 6.822 -0.531 -14.700 1.00 86.25 177 ILE A C 1
ATOM 1464 O O . ILE A 1 177 ? 7.271 -0.280 -15.818 1.00 86.25 177 ILE A O 1
ATOM 1468 N N . TYR A 1 178 ? 6.163 0.371 -13.972 1.00 87.31 178 TYR A N 1
ATOM 1469 C CA . TYR A 1 178 ? 5.778 1.674 -14.507 1.00 87.31 178 TYR A CA 1
ATOM 1470 C C . TYR A 1 178 ? 6.962 2.621 -14.686 1.00 87.31 178 TYR A C 1
ATOM 1472 O O . TYR A 1 178 ? 6.983 3.386 -15.643 1.00 87.31 178 TYR A O 1
ATOM 1480 N N . GLU A 1 179 ? 7.987 2.532 -13.840 1.00 82.31 179 GLU A N 1
ATOM 1481 C CA . GLU A 1 179 ? 9.236 3.272 -14.021 1.00 82.31 179 GLU A CA 1
ATOM 1482 C C . GLU A 1 179 ? 9.928 2.891 -15.331 1.00 82.31 179 GLU A C 1
ATOM 1484 O O . GLU A 1 179 ? 10.373 3.769 -16.070 1.00 82.31 179 GLU A O 1
ATOM 1489 N N . LYS A 1 180 ? 9.988 1.595 -15.659 1.00 79.44 180 LYS A N 1
ATOM 1490 C CA . LYS A 1 180 ? 10.566 1.142 -16.929 1.00 79.44 180 LYS A CA 1
ATOM 1491 C C . LYS A 1 180 ? 9.747 1.613 -18.125 1.00 79.44 180 LYS A C 1
ATOM 1493 O O . LYS A 1 180 ? 10.335 2.106 -19.080 1.00 79.44 180 LYS A O 1
ATOM 1498 N N . ILE A 1 181 ? 8.418 1.507 -18.056 1.00 84.81 181 ILE A N 1
ATOM 1499 C CA . ILE A 1 181 ? 7.521 2.010 -19.110 1.00 84.81 181 ILE A CA 1
ATOM 1500 C C . ILE A 1 181 ? 7.775 3.499 -19.353 1.00 84.81 181 ILE A C 1
ATOM 1502 O O . ILE A 1 181 ? 8.022 3.897 -20.488 1.00 84.81 181 ILE A O 1
ATOM 1506 N N . VAL A 1 182 ? 7.770 4.308 -18.288 1.00 84.31 182 VAL A N 1
ATOM 1507 C CA . VAL A 1 182 ? 7.992 5.754 -18.385 1.00 84.31 182 VAL A CA 1
ATOM 1508 C C . VAL A 1 182 ? 9.347 6.052 -19.015 1.00 84.31 182 VAL A C 1
ATOM 1510 O O . VAL A 1 182 ? 9.385 6.797 -19.985 1.00 84.31 182 VAL A O 1
ATOM 1513 N N . ARG A 1 183 ? 10.436 5.438 -18.531 1.00 78.56 183 ARG A N 1
ATOM 1514 C CA . ARG A 1 183 ? 11.798 5.663 -19.053 1.00 78.56 183 ARG A CA 1
ATOM 1515 C C . ARG A 1 183 ? 11.949 5.283 -20.527 1.00 78.56 183 ARG A C 1
ATOM 1517 O O . ARG A 1 183 ? 12.684 5.952 -21.245 1.00 78.56 183 ARG A O 1
ATOM 1524 N N . ILE A 1 184 ? 11.279 4.216 -20.968 1.00 78.19 184 ILE A N 1
ATOM 1525 C CA . ILE A 1 184 ? 11.269 3.810 -22.379 1.00 78.19 184 ILE A CA 1
ATOM 1526 C C . ILE A 1 184 ? 10.547 4.865 -23.226 1.00 78.19 184 ILE A C 1
ATOM 1528 O O . ILE A 1 184 ? 11.093 5.312 -24.231 1.00 78.19 184 ILE A O 1
ATOM 1532 N N . ILE A 1 185 ? 9.346 5.283 -22.813 1.00 81.25 185 ILE A N 1
ATOM 1533 C CA . ILE A 1 185 ? 8.513 6.234 -23.568 1.00 81.25 185 ILE A CA 1
ATOM 1534 C C . ILE A 1 185 ? 9.184 7.606 -23.682 1.00 81.25 185 ILE A C 1
ATOM 1536 O O . ILE A 1 185 ? 9.119 8.241 -24.730 1.00 81.25 185 ILE A O 1
ATOM 1540 N N . THR A 1 186 ? 9.842 8.069 -22.622 1.00 78.38 186 THR A N 1
ATOM 1541 C CA . THR A 1 186 ? 10.500 9.382 -22.591 1.00 78.38 186 THR A CA 1
ATOM 1542 C C . THR A 1 186 ? 11.884 9.387 -23.243 1.00 78.38 186 THR A C 1
ATOM 1544 O O . THR A 1 186 ? 12.520 10.435 -23.314 1.00 78.38 186 THR A O 1
ATOM 1547 N N . GLY A 1 187 ? 12.372 8.240 -23.734 1.00 67.69 187 GLY A N 1
ATOM 1548 C CA . GLY A 1 187 ? 13.665 8.143 -24.418 1.00 67.69 187 GLY A CA 1
ATOM 1549 C C . GLY A 1 187 ? 14.873 8.418 -23.515 1.00 67.69 187 GLY A C 1
ATOM 1550 O O . GLY A 1 187 ? 15.991 8.591 -24.009 1.00 67.69 187 GLY A O 1
ATOM 1551 N N . HIS A 1 188 ? 14.684 8.455 -22.193 1.00 64.12 188 HIS A N 1
ATOM 1552 C CA . HIS A 1 188 ? 15.789 8.627 -21.262 1.00 64.12 188 HIS A CA 1
ATOM 1553 C C . HIS A 1 188 ? 16.695 7.399 -21.317 1.00 64.12 188 HIS A C 1
ATOM 1555 O O . HIS A 1 188 ? 16.233 6.256 -21.282 1.00 64.12 188 HIS A O 1
ATOM 1561 N N . LYS A 1 189 ? 18.016 7.631 -21.382 1.00 53.34 189 LYS A N 1
ATOM 1562 C CA . LYS A 1 189 ? 19.011 6.554 -21.336 1.00 53.34 189 LYS A CA 1
ATOM 1563 C C . LYS A 1 189 ? 18.749 5.718 -20.088 1.00 53.34 189 LYS A C 1
ATOM 1565 O O . LYS A 1 189 ? 19.053 6.143 -18.972 1.00 53.34 189 LYS A O 1
ATOM 1570 N N . LEU A 1 190 ? 18.232 4.507 -20.282 1.00 53.78 190 LEU A N 1
ATOM 1571 C CA . LEU A 1 190 ? 18.341 3.452 -19.287 1.00 53.78 190 LEU A CA 1
ATOM 1572 C C . LEU A 1 190 ? 19.834 3.385 -18.935 1.00 53.78 190 LEU A C 1
ATOM 1574 O O . LEU A 1 190 ? 20.653 3.252 -19.853 1.00 53.78 190 LEU A O 1
ATOM 1578 N N . PRO A 1 191 ? 20.234 3.583 -17.663 1.00 44.19 191 PRO A N 1
ATOM 1579 C CA . PRO A 1 191 ? 21.632 3.448 -17.288 1.00 44.19 191 PRO A CA 1
ATOM 1580 C C . PRO A 1 191 ? 22.171 2.151 -17.900 1.00 44.19 191 PRO A C 1
ATOM 1582 O O . PRO A 1 191 ? 21.469 1.149 -17.880 1.00 44.19 191 PRO A O 1
ATOM 1585 N N . LYS A 1 192 ? 23.402 2.111 -18.429 1.00 37.75 192 LYS A N 1
ATOM 1586 C CA . LYS A 1 192 ? 23.991 0.845 -18.933 1.00 37.75 192 LYS A CA 1
ATOM 1587 C C . LYS A 1 192 ? 23.997 -0.266 -17.861 1.00 37.75 192 LYS A C 1
ATOM 1589 O O . LYS A 1 192 ? 24.036 -1.446 -18.179 1.00 37.75 192 LYS A O 1
ATOM 1594 N N . ILE A 1 193 ? 23.884 0.128 -16.589 1.00 36.78 193 ILE A N 1
ATOM 1595 C CA . ILE A 1 193 ? 23.734 -0.728 -15.405 1.00 36.78 193 ILE A CA 1
ATOM 1596 C C . ILE A 1 193 ? 22.277 -1.215 -15.211 1.00 36.78 193 ILE A C 1
ATOM 1598 O O . ILE A 1 193 ? 22.029 -2.059 -14.375 1.00 36.78 193 ILE A O 1
ATOM 1602 N N . CYS A 1 194 ? 21.289 -0.793 -16.002 1.00 38.69 194 CYS A N 1
ATOM 1603 C CA . CYS A 1 194 ? 19.955 -1.416 -16.054 1.00 38.69 194 CYS A CA 1
ATOM 1604 C C . CYS A 1 194 ? 19.942 -2.775 -16.779 1.00 38.69 194 CYS A C 1
ATOM 1606 O O . CYS A 1 194 ? 18.899 -3.422 -16.812 1.00 38.69 194 CYS A O 1
ATOM 1608 N N . ASN A 1 195 ? 21.106 -3.242 -17.257 1.00 36.75 195 ASN A N 1
ATOM 1609 C CA . ASN A 1 195 ? 21.404 -4.670 -17.425 1.00 36.75 195 ASN A CA 1
ATOM 1610 C C . ASN A 1 195 ? 21.490 -5.424 -16.088 1.00 36.75 195 ASN A C 1
ATOM 1612 O O . ASN A 1 195 ? 21.608 -6.648 -16.079 1.00 36.75 195 ASN A O 1
ATOM 1616 N N . VAL A 1 196 ? 21.425 -4.727 -14.950 1.00 37.91 196 VAL A N 1
ATOM 1617 C CA . VAL A 1 196 ? 21.054 -5.339 -13.682 1.00 37.91 196 VAL A CA 1
ATOM 1618 C C . VAL A 1 196 ? 19.626 -5.809 -13.890 1.00 37.91 196 VAL A C 1
ATOM 1620 O O . VAL A 1 196 ? 18.663 -5.041 -13.813 1.00 37.91 196 VAL A O 1
ATOM 1623 N N . PHE A 1 197 ? 19.536 -7.093 -14.240 1.00 43.12 197 PHE A N 1
ATOM 1624 C CA . PHE A 1 197 ? 18.507 -8.025 -13.825 1.00 43.12 197 PHE A CA 1
ATOM 1625 C C . PHE A 1 197 ? 17.645 -7.409 -12.731 1.00 43.12 197 PHE A C 1
ATOM 1627 O O . PHE A 1 197 ? 18.158 -6.762 -11.821 1.00 43.12 197 PHE A O 1
ATOM 1634 N N . ILE A 1 198 ? 16.342 -7.665 -12.754 1.00 53.44 198 ILE A N 1
ATOM 1635 C CA . ILE A 1 198 ? 15.574 -7.658 -11.510 1.00 53.44 198 ILE A CA 1
ATOM 1636 C C . ILE A 1 198 ? 16.394 -8.477 -10.507 1.00 53.44 198 ILE A C 1
ATOM 1638 O O . ILE A 1 198 ? 16.379 -9.704 -10.559 1.00 53.44 198 ILE A O 1
ATOM 1642 N N . ASN A 1 199 ? 17.205 -7.814 -9.678 1.00 62.41 199 ASN A N 1
ATOM 1643 C CA . ASN A 1 199 ? 18.079 -8.491 -8.750 1.00 62.41 199 ASN A CA 1
ATOM 1644 C C . ASN A 1 199 ? 17.121 -8.807 -7.626 1.00 62.41 199 ASN A C 1
ATOM 1646 O O . ASN A 1 199 ? 16.897 -8.000 -6.728 1.00 62.41 199 ASN A O 1
ATOM 1650 N N . LEU A 1 200 ? 16.412 -9.918 -7.811 1.00 69.75 200 LEU A N 1
ATOM 1651 C CA . LEU A 1 200 ? 15.388 -10.413 -6.919 1.00 69.75 200 LEU A CA 1
ATOM 1652 C C . LEU A 1 200 ? 15.880 -10.351 -5.459 1.00 69.75 200 LEU A C 1
ATOM 1654 O O . LEU A 1 200 ? 15.121 -9.843 -4.639 1.00 69.75 200 LEU A O 1
ATOM 1658 N N . PRO A 1 201 ? 17.155 -10.681 -5.143 1.00 74.75 201 PRO A N 1
ATOM 1659 C CA . PRO A 1 201 ? 17.767 -10.380 -3.847 1.00 74.75 201 PRO A CA 1
ATOM 1660 C C . PRO A 1 201 ? 17.619 -8.931 -3.354 1.00 74.75 201 PRO A C 1
ATOM 1662 O O . PRO A 1 201 ? 17.212 -8.717 -2.216 1.00 74.75 201 PRO A O 1
ATOM 1665 N N . ILE A 1 202 ? 17.906 -7.926 -4.188 1.00 73.38 202 ILE A N 1
ATOM 1666 C CA . ILE A 1 202 ? 17.796 -6.501 -3.829 1.00 73.38 202 ILE A CA 1
ATOM 1667 C C . ILE A 1 202 ? 16.333 -6.102 -3.623 1.00 73.38 202 ILE A C 1
ATOM 1669 O O . ILE A 1 202 ? 16.027 -5.399 -2.664 1.00 73.38 202 ILE A O 1
ATOM 1673 N N . ILE A 1 203 ? 15.419 -6.558 -4.486 1.00 77.06 203 ILE A N 1
ATOM 1674 C CA . ILE A 1 203 ? 13.985 -6.264 -4.332 1.00 77.06 203 ILE A CA 1
ATOM 1675 C C . ILE A 1 203 ? 13.446 -6.885 -3.046 1.00 77.06 203 ILE A C 1
ATOM 1677 O O . ILE A 1 203 ? 12.712 -6.227 -2.311 1.00 77.06 203 ILE A O 1
ATOM 1681 N N . ILE A 1 204 ? 13.836 -8.127 -2.750 1.00 82.19 204 ILE A N 1
ATOM 1682 C CA . ILE A 1 204 ? 13.479 -8.803 -1.503 1.00 82.19 204 ILE A CA 1
ATOM 1683 C C . ILE A 1 204 ? 14.028 -8.009 -0.315 1.00 82.19 204 ILE A C 1
ATOM 1685 O O . ILE A 1 204 ? 13.262 -7.671 0.585 1.00 82.19 204 ILE A O 1
ATOM 1689 N N . LEU A 1 205 ? 15.310 -7.638 -0.335 1.00 82.00 205 LEU A N 1
ATOM 1690 C CA . LEU A 1 205 ? 15.937 -6.874 0.742 1.00 82.00 205 LEU A CA 1
ATOM 1691 C C . LEU A 1 205 ? 15.235 -5.526 0.971 1.00 82.00 205 LEU A C 1
ATOM 1693 O O . LEU A 1 205 ? 14.886 -5.196 2.102 1.00 82.00 205 LEU A O 1
ATOM 1697 N N . LEU A 1 206 ? 14.961 -4.774 -0.099 1.00 79.38 206 LEU A N 1
ATOM 1698 C CA . LEU A 1 206 ? 14.256 -3.496 -0.022 1.00 79.38 206 LEU A CA 1
ATOM 1699 C C . LEU A 1 206 ? 12.825 -3.677 0.500 1.00 79.38 206 LEU A C 1
ATOM 1701 O O . LEU A 1 206 ? 12.387 -2.925 1.368 1.00 79.38 206 LEU A O 1
ATOM 1705 N N . SER A 1 207 ? 12.113 -4.706 0.032 1.00 87.19 207 SER A N 1
ATOM 1706 C CA . SER A 1 207 ? 10.768 -5.023 0.523 1.00 87.19 207 SER A CA 1
ATOM 1707 C C . SER A 1 207 ? 10.760 -5.380 2.008 1.00 87.19 207 SER A C 1
ATOM 1709 O O . SER A 1 207 ? 9.815 -5.036 2.716 1.00 87.19 207 SER A O 1
ATOM 1711 N N . LEU A 1 208 ? 11.826 -6.014 2.500 1.00 88.44 208 LEU A N 1
ATOM 1712 C CA . LEU A 1 208 ? 11.988 -6.367 3.902 1.00 88.44 208 LEU A CA 1
ATOM 1713 C C . LEU A 1 208 ? 12.251 -5.120 4.751 1.00 88.44 208 LEU A C 1
ATOM 1715 O O . LEU A 1 208 ? 11.551 -4.924 5.739 1.00 88.44 208 LEU A O 1
ATOM 1719 N N . PHE A 1 209 ? 13.156 -4.228 4.333 1.00 83.81 209 PHE A N 1
ATOM 1720 C CA . PHE A 1 209 ? 13.375 -2.944 5.012 1.00 83.81 209 PHE A CA 1
ATOM 1721 C C . PHE A 1 209 ? 12.101 -2.092 5.073 1.00 83.81 209 PHE A C 1
ATOM 1723 O O . PHE A 1 209 ? 11.723 -1.614 6.144 1.00 83.81 209 PHE A O 1
ATOM 1730 N N . CYS A 1 210 ? 11.399 -1.939 3.947 1.00 84.69 210 CYS A N 1
ATOM 1731 C CA . CYS A 1 210 ? 10.136 -1.203 3.905 1.00 84.69 210 CYS A CA 1
ATOM 1732 C C . CYS A 1 210 ? 9.044 -1.889 4.739 1.00 84.69 210 CYS A C 1
ATOM 1734 O O . CYS A 1 210 ? 8.297 -1.216 5.446 1.00 84.69 210 CYS A O 1
ATOM 1736 N N . GLY A 1 211 ? 8.987 -3.222 4.719 1.00 89.00 211 GLY A N 1
ATOM 1737 C CA . GLY A 1 211 ? 8.047 -4.000 5.518 1.00 89.00 211 GLY A CA 1
ATOM 1738 C C . GLY A 1 211 ? 8.290 -3.866 7.021 1.00 89.00 211 GLY A C 1
ATOM 1739 O O . GLY A 1 211 ? 7.330 -3.716 7.779 1.00 89.00 211 GLY A O 1
ATOM 1740 N N . ILE A 1 212 ? 9.554 -3.848 7.463 1.00 88.94 212 ILE A N 1
ATOM 1741 C CA . ILE A 1 212 ? 9.926 -3.564 8.857 1.00 88.94 212 ILE A CA 1
ATOM 1742 C C . ILE A 1 212 ? 9.458 -2.163 9.240 1.00 88.94 212 ILE A C 1
ATOM 1744 O O . ILE A 1 212 ? 8.786 -2.014 10.258 1.00 88.94 212 ILE A O 1
ATOM 1748 N N . PHE A 1 213 ? 9.747 -1.157 8.411 1.00 86.00 213 PHE A N 1
ATOM 1749 C CA . PHE A 1 213 ? 9.320 0.218 8.661 1.00 86.00 213 PHE A CA 1
ATOM 1750 C C . PHE A 1 213 ? 7.798 0.321 8.840 1.00 86.00 213 PHE A C 1
ATOM 1752 O O . PHE A 1 213 ? 7.327 0.788 9.874 1.00 86.00 213 PHE A O 1
ATOM 1759 N N . VAL A 1 214 ? 7.018 -0.204 7.890 1.00 88.69 214 VAL A N 1
ATOM 1760 C CA . VAL A 1 214 ? 5.549 -0.238 7.982 1.00 88.69 214 VAL A CA 1
ATOM 1761 C C . VAL A 1 214 ? 5.088 -0.959 9.254 1.00 88.69 214 VAL A C 1
ATOM 1763 O O . VAL A 1 214 ? 4.165 -0.499 9.924 1.00 88.69 214 VAL A O 1
ATOM 1766 N N . THR A 1 215 ? 5.742 -2.063 9.618 1.00 90.19 215 THR A N 1
ATOM 1767 C CA . THR A 1 215 ? 5.401 -2.857 10.807 1.00 90.19 215 THR A CA 1
ATOM 1768 C C . THR A 1 215 ? 5.634 -2.084 12.099 1.00 90.19 215 THR A C 1
ATOM 1770 O O . THR A 1 215 ? 4.734 -2.030 12.937 1.00 90.19 215 THR A O 1
ATOM 1773 N N . VAL A 1 216 ? 6.797 -1.446 12.254 1.00 88.50 216 VAL A N 1
ATOM 1774 C CA . VAL A 1 216 ? 7.109 -0.592 13.412 1.00 88.50 216 VAL A CA 1
ATOM 1775 C C . VAL A 1 216 ? 6.075 0.522 13.530 1.00 88.50 216 VAL A C 1
ATOM 1777 O O . VAL A 1 216 ? 5.526 0.757 14.606 1.00 88.50 216 VAL A O 1
ATOM 1780 N N . THR A 1 217 ? 5.732 1.145 12.408 1.00 86.75 217 THR A N 1
ATOM 1781 C CA . THR A 1 217 ? 4.780 2.249 12.382 1.00 86.75 217 THR A CA 1
ATOM 1782 C C . THR A 1 217 ? 3.343 1.801 12.694 1.00 86.75 217 THR A C 1
ATOM 1784 O O . THR A 1 217 ? 2.620 2.490 13.414 1.00 86.75 217 THR A O 1
ATOM 1787 N N . LEU A 1 218 ? 2.931 0.604 12.256 1.00 87.31 218 LEU A N 1
ATOM 1788 C CA . LEU A 1 218 ? 1.661 -0.012 12.663 1.00 87.31 218 LEU A CA 1
ATOM 1789 C C . LEU A 1 218 ? 1.630 -0.355 14.156 1.00 87.31 218 LEU A C 1
ATOM 1791 O O . LEU A 1 218 ? 0.595 -0.181 14.798 1.00 87.31 218 LEU A O 1
ATOM 1795 N N . ILE A 1 219 ? 2.739 -0.840 14.719 1.00 87.00 219 ILE A N 1
ATOM 1796 C CA . ILE A 1 219 ? 2.852 -1.123 16.156 1.00 87.00 219 ILE A CA 1
ATOM 1797 C C . ILE A 1 219 ? 2.727 0.176 16.958 1.00 87.00 219 ILE A C 1
ATOM 1799 O O . ILE A 1 219 ? 1.946 0.224 17.908 1.00 87.00 219 ILE A O 1
ATOM 1803 N N . ALA A 1 220 ? 3.417 1.241 16.543 1.00 84.62 220 ALA A N 1
ATOM 1804 C CA . ALA A 1 220 ? 3.313 2.557 17.168 1.00 84.62 220 ALA A CA 1
ATOM 1805 C C . ALA A 1 220 ? 1.875 3.101 17.119 1.00 84.62 220 ALA A C 1
ATOM 1807 O O . ALA A 1 220 ? 1.352 3.561 18.135 1.00 84.62 220 ALA A O 1
ATOM 1808 N N . LEU A 1 221 ? 1.192 2.971 15.975 1.00 84.00 221 LEU A N 1
ATOM 1809 C CA . LEU A 1 221 ? -0.212 3.367 15.849 1.00 84.00 221 LEU A CA 1
ATOM 1810 C C . LEU A 1 221 ? -1.123 2.553 16.780 1.00 84.00 221 LEU A C 1
ATOM 1812 O O . LEU A 1 221 ? -1.960 3.126 17.476 1.00 84.00 221 LEU A O 1
ATOM 1816 N N . LYS A 1 222 ? -0.959 1.224 16.831 1.00 83.12 222 LYS A N 1
ATOM 1817 C CA . LYS A 1 222 ? -1.725 0.360 17.747 1.00 83.12 222 LYS A CA 1
ATOM 1818 C C . LYS A 1 222 ? -1.509 0.777 19.202 1.00 83.12 222 LYS A C 1
ATOM 1820 O O . LYS A 1 222 ? -2.470 0.849 19.962 1.00 83.12 222 LYS A O 1
ATOM 1825 N N . PHE A 1 223 ? -0.270 1.084 19.578 1.00 82.81 223 PHE A N 1
ATOM 1826 C CA . PHE A 1 223 ? 0.062 1.545 20.922 1.00 82.81 223 PHE A CA 1
ATOM 1827 C C . PHE A 1 223 ? -0.628 2.874 21.263 1.00 82.81 223 PHE A C 1
ATOM 1829 O O . PHE A 1 223 ? -1.220 2.993 22.335 1.00 82.81 223 PHE A O 1
ATOM 1836 N N . LEU A 1 224 ? -0.631 3.837 20.335 1.00 81.94 224 LEU A N 1
ATOM 1837 C CA . LEU A 1 224 ? -1.341 5.112 20.491 1.00 81.94 224 LEU A CA 1
ATOM 1838 C C . LEU A 1 224 ? -2.850 4.916 20.680 1.00 81.94 224 LEU A C 1
ATOM 1840 O O . LEU A 1 224 ? -3.431 5.508 21.586 1.00 81.94 224 LEU A O 1
ATOM 1844 N N . ILE A 1 225 ? -3.477 4.048 19.879 1.00 80.38 225 ILE A N 1
ATOM 1845 C CA . ILE A 1 225 ? -4.913 3.743 19.994 1.00 80.38 225 ILE A CA 1
ATOM 1846 C C . ILE A 1 225 ? -5.237 3.111 21.352 1.00 80.38 225 ILE A C 1
ATOM 1848 O O . ILE A 1 225 ? -6.250 3.442 21.957 1.00 80.38 225 ILE A O 1
ATOM 1852 N N . ILE A 1 226 ? -4.380 2.220 21.856 1.00 79.19 226 ILE A N 1
ATOM 1853 C CA . ILE A 1 226 ? -4.582 1.585 23.166 1.00 79.19 226 ILE A CA 1
ATOM 1854 C C . ILE A 1 226 ? -4.448 2.603 24.306 1.00 79.19 226 ILE A C 1
ATOM 1856 O O . ILE A 1 226 ? -5.174 2.510 25.294 1.00 79.19 226 ILE A O 1
ATOM 1860 N N . ARG A 1 227 ? -3.516 3.554 24.191 1.00 81.38 227 ARG A N 1
ATOM 1861 C CA . ARG A 1 227 ? -3.213 4.533 25.246 1.00 81.38 227 ARG A CA 1
ATOM 1862 C C . ARG A 1 227 ? -4.098 5.778 25.222 1.00 81.38 227 ARG A C 1
ATOM 1864 O O . ARG A 1 227 ? -4.128 6.483 26.223 1.00 81.38 227 ARG A O 1
ATOM 1871 N N . SER A 1 228 ? -4.811 6.041 24.129 1.00 82.00 228 SER A N 1
ATOM 1872 C CA . SER A 1 228 ? -5.721 7.182 24.003 1.00 82.00 228 SER A CA 1
ATOM 1873 C C . SER A 1 228 ? -7.184 6.714 24.048 1.00 82.00 228 SER A C 1
ATOM 1875 O O . SER A 1 228 ? -7.713 6.286 23.017 1.00 82.00 228 SER A O 1
ATOM 1877 N N . PRO A 1 229 ? -7.854 6.774 25.219 1.00 79.62 229 PRO A N 1
ATOM 1878 C CA . PRO A 1 229 ? -9.255 6.368 25.349 1.00 79.62 229 PRO A CA 1
ATOM 1879 C C . PRO A 1 229 ? -10.172 7.177 24.424 1.00 79.62 229 PRO A C 1
ATOM 1881 O O . PRO A 1 229 ? -10.984 6.583 23.726 1.00 79.62 229 PRO A O 1
ATOM 1884 N N . ASP A 1 230 ? -9.946 8.487 24.286 1.00 80.88 230 ASP A N 1
ATOM 1885 C CA . ASP A 1 230 ? -10.712 9.340 23.366 1.00 80.88 230 ASP A CA 1
ATOM 1886 C C . ASP A 1 230 ? -10.609 8.877 21.904 1.00 80.88 230 ASP A C 1
ATOM 1888 O O . ASP A 1 230 ? -11.598 8.855 21.165 1.00 80.88 230 ASP A O 1
ATOM 1892 N N . LEU A 1 231 ? -9.404 8.496 21.462 1.00 76.44 231 LEU A N 1
ATOM 1893 C CA . LEU A 1 231 ? -9.175 7.998 20.106 1.00 76.44 231 LEU A CA 1
ATOM 1894 C C . LEU A 1 231 ? -9.847 6.638 19.905 1.00 76.44 231 LEU A C 1
ATOM 1896 O O . LEU A 1 231 ? -10.493 6.406 18.880 1.00 76.44 231 LEU A O 1
ATOM 1900 N N . ARG A 1 232 ? -9.711 5.747 20.890 1.00 79.12 232 ARG A N 1
ATOM 1901 C CA . ARG A 1 232 ? -10.346 4.429 20.893 1.00 79.12 232 ARG A CA 1
ATOM 1902 C C . ARG A 1 232 ? -11.865 4.550 20.803 1.00 79.12 232 ARG A C 1
ATOM 1904 O O . ARG A 1 232 ? -12.470 3.874 19.973 1.00 79.12 232 ARG A O 1
ATOM 1911 N N . ASP A 1 233 ? -12.461 5.436 21.589 1.00 79.31 233 ASP A N 1
ATOM 1912 C CA . ASP A 1 233 ? -13.908 5.615 21.656 1.00 79.31 233 ASP A CA 1
ATOM 1913 C C . ASP A 1 233 ? -14.456 6.228 20.365 1.00 79.31 233 ASP A C 1
ATOM 1915 O O . ASP A 1 233 ? -15.479 5.769 19.846 1.00 79.31 233 ASP A O 1
ATOM 1919 N N . LYS A 1 234 ? -13.747 7.192 19.762 1.00 80.31 234 LYS A N 1
ATOM 1920 C CA . LYS A 1 234 ? -14.096 7.725 18.432 1.00 80.31 234 LYS A CA 1
ATOM 1921 C C . LYS A 1 234 ? -14.078 6.643 17.354 1.00 80.31 234 LYS A C 1
ATOM 1923 O O . LYS A 1 234 ? -15.034 6.526 16.582 1.00 80.31 234 LYS A O 1
ATOM 1928 N N . ILE A 1 235 ? -13.031 5.815 17.321 1.00 80.00 235 ILE A N 1
ATOM 1929 C CA . ILE A 1 235 ? -12.923 4.704 16.364 1.00 80.00 235 ILE A CA 1
ATOM 1930 C C . ILE A 1 235 ? -14.060 3.702 16.588 1.00 80.00 235 ILE A C 1
ATOM 1932 O O . ILE A 1 235 ? -14.741 3.338 15.632 1.00 80.00 235 ILE A O 1
ATOM 1936 N N . LEU A 1 236 ? -14.306 3.296 17.836 1.00 78.62 236 LEU A N 1
ATOM 1937 C CA . LEU A 1 236 ? -15.349 2.330 18.183 1.00 78.62 236 LEU A CA 1
ATOM 1938 C C . LEU A 1 236 ? -16.745 2.835 17.795 1.00 78.62 236 LEU A C 1
ATOM 1940 O O . LEU A 1 236 ? -17.521 2.097 17.196 1.00 78.62 236 LEU A O 1
ATOM 1944 N N . THR A 1 237 ? -17.040 4.111 18.059 1.00 79.00 237 THR A N 1
ATOM 1945 C CA . THR A 1 237 ? -18.298 4.753 17.636 1.00 79.00 237 THR A CA 1
ATOM 1946 C C . THR A 1 237 ? -18.483 4.675 16.124 1.00 79.00 237 THR A C 1
ATOM 1948 O O . THR A 1 237 ? -19.569 4.363 15.640 1.00 79.00 237 THR A O 1
ATOM 1951 N N . THR A 1 238 ? -17.412 4.951 15.378 1.00 77.75 238 THR A N 1
ATOM 1952 C CA . THR A 1 238 ? -17.428 4.946 13.912 1.00 77.75 238 THR A CA 1
ATOM 1953 C C . THR A 1 238 ? -17.654 3.537 13.366 1.00 77.75 238 THR A C 1
ATOM 1955 O O . THR A 1 238 ? -18.448 3.363 12.449 1.00 77.75 238 THR A O 1
ATOM 1958 N N . VAL A 1 239 ? -17.012 2.525 13.958 1.00 77.75 239 VAL A N 1
ATOM 1959 C CA . VAL A 1 239 ? -17.214 1.111 13.601 1.00 77.75 239 VAL A CA 1
ATOM 1960 C C . VAL A 1 239 ? -18.663 0.690 13.847 1.00 77.75 239 VAL A C 1
ATOM 1962 O O . VAL A 1 239 ? -19.302 0.140 12.954 1.00 77.75 239 VAL A O 1
ATOM 1965 N N . LEU A 1 240 ? -19.195 0.976 15.040 1.00 75.12 240 LEU A N 1
ATOM 1966 C CA . LEU A 1 240 ? -20.539 0.552 15.433 1.00 75.12 240 LEU A CA 1
ATOM 1967 C C . LEU A 1 240 ? -21.624 1.185 14.561 1.00 75.12 240 LEU A C 1
ATOM 1969 O O . LEU A 1 240 ? -22.516 0.472 14.123 1.00 75.12 240 LEU A O 1
ATOM 1973 N N . ARG A 1 241 ? -21.516 2.480 14.236 1.00 74.12 241 ARG A N 1
ATOM 1974 C CA . ARG A 1 241 ? -22.479 3.162 13.350 1.00 74.12 241 ARG A CA 1
ATOM 1975 C C . ARG A 1 241 ? -22.561 2.563 11.947 1.00 74.12 241 ARG A C 1
ATOM 1977 O O . ARG A 1 241 ? -23.583 2.705 11.284 1.00 74.12 241 ARG A O 1
ATOM 1984 N N . GLU A 1 242 ? -21.484 1.953 11.466 1.00 72.50 242 GLU A N 1
ATOM 1985 C CA . GLU A 1 242 ? -21.421 1.445 10.096 1.00 72.50 242 GLU A CA 1
ATOM 1986 C C . GLU A 1 242 ? -21.717 -0.039 9.972 1.00 72.50 242 GLU A C 1
ATOM 1988 O O . GLU A 1 242 ? -22.373 -0.449 9.013 1.00 72.50 242 GLU A O 1
ATOM 1993 N N . GLU A 1 243 ? -21.208 -0.847 10.900 1.00 72.00 243 GLU A N 1
ATOM 1994 C CA . GLU A 1 243 ? -21.426 -2.292 10.865 1.00 72.00 243 GLU A CA 1
ATOM 1995 C C . GLU A 1 243 ? -22.751 -2.683 11.522 1.00 72.00 243 GLU A C 1
ATOM 1997 O O . GLU A 1 243 ? -23.400 -3.628 11.073 1.00 72.00 243 GLU A O 1
ATOM 2002 N N . VAL A 1 244 ? -23.201 -1.925 12.524 1.00 66.62 244 VAL A N 1
ATOM 2003 C CA . VAL A 1 244 ? -24.489 -2.133 13.183 1.00 66.62 244 VAL A CA 1
ATOM 2004 C C . VAL A 1 244 ? -25.443 -1.056 12.685 1.00 66.62 244 VAL A C 1
ATOM 2006 O O . VAL A 1 244 ? -25.534 0.034 13.244 1.00 66.62 244 VAL A O 1
ATOM 2009 N N . LYS A 1 245 ? -26.147 -1.341 11.582 1.00 60.22 245 LYS A N 1
ATOM 2010 C CA . LYS A 1 245 ? -27.259 -0.481 11.161 1.00 60.22 245 LYS A CA 1
ATOM 2011 C C . LYS A 1 245 ? -28.273 -0.435 12.312 1.00 60.22 245 LYS A C 1
ATOM 2013 O O . LYS A 1 245 ? -28.677 -1.512 12.757 1.00 60.22 245 LYS A O 1
ATOM 2018 N N . PRO A 1 246 ? -28.688 0.752 12.783 1.00 57.72 246 PRO A N 1
ATOM 2019 C CA . PRO A 1 246 ? -29.700 0.851 13.823 1.00 57.72 246 PRO A CA 1
ATOM 2020 C C . PRO A 1 246 ? -30.958 0.120 13.358 1.00 57.72 246 PRO A C 1
ATOM 2022 O O . PRO A 1 246 ? -31.367 0.218 12.193 1.00 57.72 246 PRO A O 1
ATOM 2025 N N . ILE A 1 247 ? -31.522 -0.694 14.247 1.00 58.72 247 ILE A N 1
ATOM 2026 C CA . ILE A 1 247 ? -32.667 -1.533 13.915 1.00 58.72 247 ILE A CA 1
ATOM 2027 C C . ILE A 1 247 ? -33.856 -0.595 13.705 1.00 58.72 247 ILE A C 1
ATOM 2029 O O . ILE A 1 247 ? -34.357 0.013 14.649 1.00 58.72 247 ILE A O 1
ATOM 2033 N N . LYS A 1 248 ? -34.319 -0.465 12.455 1.00 55.75 248 LYS A N 1
ATOM 2034 C CA . LYS A 1 248 ? -35.613 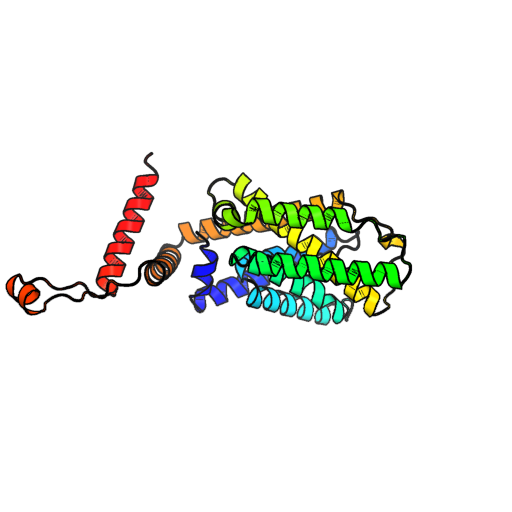0.161 12.170 1.00 55.75 248 LYS A CA 1
ATOM 2035 C C . LYS A 1 248 ? -36.700 -0.780 12.660 1.00 55.75 248 LYS A C 1
ATOM 2037 O O . LYS A 1 248 ? -37.111 -1.706 11.969 1.00 55.75 248 LYS A O 1
ATOM 2042 N N . HIS A 1 249 ? -37.114 -0.552 13.890 1.00 59.41 249 HIS A N 1
ATOM 2043 C CA . HIS A 1 249 ? -38.212 -1.248 14.517 1.00 59.41 249 HIS A CA 1
ATOM 2044 C C . HIS A 1 249 ? -39.532 -0.805 13.871 1.00 59.41 249 HIS A C 1
ATOM 2046 O O . HIS A 1 249 ? -39.987 0.312 14.086 1.00 59.41 249 HIS A O 1
ATOM 2052 N N . SER A 1 250 ? -40.162 -1.682 13.084 1.00 59.00 250 SER A N 1
ATOM 2053 C CA . SER A 1 250 ? -41.604 -1.613 12.829 1.00 59.00 250 SER A CA 1
ATOM 2054 C C . SER A 1 250 ? -42.304 -2.208 14.051 1.00 59.00 250 SER A C 1
ATOM 2056 O O . SER A 1 250 ? -42.653 -3.388 14.062 1.00 59.00 250 SER A O 1
ATOM 2058 N N . VAL A 1 251 ? -42.364 -1.443 15.135 1.00 64.31 251 VAL A N 1
ATOM 2059 C CA . VAL A 1 251 ? -42.950 -1.902 16.397 1.00 64.31 251 VAL A CA 1
ATOM 2060 C C . VAL A 1 251 ? -44.232 -1.127 16.645 1.00 64.31 251 VAL A C 1
ATOM 2062 O O . VAL A 1 251 ? -44.306 0.069 16.382 1.00 64.31 251 VAL A O 1
ATOM 2065 N N . ASP A 1 252 ? -45.239 -1.852 17.112 1.00 71.38 252 ASP A N 1
ATOM 2066 C CA . ASP A 1 252 ? -46.576 -1.351 17.392 1.00 71.38 252 ASP A CA 1
ATOM 2067 C C . ASP A 1 252 ? -46.556 -0.366 18.578 1.00 71.38 252 ASP A C 1
ATOM 2069 O O . ASP A 1 252 ? -46.212 -0.729 19.711 1.00 71.38 252 ASP A O 1
ATOM 2073 N N . GLU A 1 253 ? -46.883 0.901 18.309 1.00 73.19 253 GLU A N 1
ATOM 2074 C CA . GLU A 1 253 ? -46.823 1.994 19.288 1.00 73.19 253 GLU A CA 1
ATOM 2075 C C . GLU A 1 253 ? -47.796 1.796 20.461 1.00 73.19 253 GLU A C 1
ATOM 2077 O O . GLU A 1 253 ? -47.521 2.255 21.577 1.00 73.19 253 GLU A O 1
ATOM 2082 N N . GLU A 1 254 ? -48.906 1.081 20.250 1.00 75.31 254 GLU A N 1
ATOM 2083 C CA . GLU A 1 254 ? -49.895 0.813 21.298 1.00 75.31 254 GLU A CA 1
ATOM 2084 C C . GLU A 1 254 ? -49.364 -0.172 22.345 1.00 75.31 254 GLU A C 1
ATOM 2086 O O . GLU A 1 254 ? -49.551 0.024 23.551 1.00 75.31 254 GLU A O 1
ATOM 2091 N N . LEU A 1 255 ? -48.629 -1.198 21.905 1.00 76.44 255 LEU A N 1
ATOM 2092 C CA . LEU A 1 255 ? -47.989 -2.174 22.789 1.00 76.44 255 LEU A CA 1
ATOM 2093 C C . LEU A 1 255 ? -46.869 -1.536 23.620 1.00 76.44 255 LEU A C 1
ATOM 2095 O O . LEU A 1 255 ? -46.772 -1.795 24.820 1.00 76.44 255 LEU A O 1
ATOM 2099 N N . LEU A 1 256 ? -46.064 -0.656 23.020 1.00 76.12 256 LEU A N 1
ATOM 2100 C CA . LEU A 1 256 ? -44.999 0.060 23.733 1.00 76.12 256 LEU A CA 1
ATOM 2101 C C . LEU A 1 256 ? -45.557 0.948 24.847 1.00 76.12 256 LEU A C 1
ATOM 2103 O O . LEU A 1 256 ? -45.047 0.921 25.969 1.00 76.12 256 LEU A O 1
ATOM 2107 N N . LYS A 1 257 ? -46.645 1.681 24.568 1.00 78.50 257 LYS A N 1
ATOM 2108 C CA . LYS A 1 257 ? -47.336 2.496 25.577 1.00 78.50 257 LYS A CA 1
ATOM 2109 C C . LYS A 1 257 ? -47.953 1.644 26.683 1.00 78.50 257 LYS A C 1
ATOM 2111 O O . LYS A 1 257 ? -47.816 1.998 27.850 1.00 78.50 257 LYS A O 1
ATOM 2116 N N . LYS A 1 258 ? -48.582 0.513 26.343 1.00 84.56 258 LYS A N 1
ATOM 2117 C CA . LYS A 1 258 ? -49.219 -0.392 27.317 1.00 84.56 258 LYS A CA 1
ATOM 2118 C C . LYS A 1 258 ? -48.228 -0.969 28.331 1.00 84.56 258 LYS A C 1
ATOM 2120 O O . LYS A 1 258 ? -48.579 -1.123 29.497 1.00 84.56 258 LYS A O 1
ATOM 2125 N N . TYR A 1 259 ? -47.009 -1.281 27.895 1.00 81.56 259 TYR A N 1
ATOM 2126 C CA . TYR A 1 259 ? -45.969 -1.854 28.755 1.00 81.56 259 TYR A CA 1
ATOM 2127 C C . TYR A 1 259 ? -44.951 -0.824 29.271 1.00 81.56 259 TYR A C 1
ATOM 2129 O O . TYR A 1 259 ? -44.005 -1.203 29.956 1.00 81.56 259 TYR A O 1
ATOM 2137 N N . GLY A 1 260 ? -45.128 0.468 28.965 1.00 77.19 260 GLY A N 1
ATOM 2138 C CA . GLY A 1 260 ? -44.212 1.531 29.394 1.00 77.19 260 GLY A CA 1
ATOM 2139 C C . GLY A 1 260 ? -42.790 1.385 28.838 1.00 77.19 260 GLY A C 1
ATOM 2140 O O . GLY A 1 260 ? -41.835 1.859 29.450 1.00 77.19 260 GLY A O 1
ATOM 2141 N N . VAL A 1 261 ? -42.630 0.704 27.700 1.00 76.81 261 VAL A N 1
ATOM 2142 C CA . VAL A 1 261 ? -41.318 0.409 27.117 1.00 76.81 261 VAL A CA 1
ATOM 2143 C C . VAL A 1 261 ? -40.929 1.535 26.165 1.00 76.81 261 VAL A C 1
ATOM 2145 O O . VAL A 1 261 ? -41.562 1.737 25.130 1.00 76.81 261 VAL A O 1
ATOM 2148 N N . LYS A 1 262 ? -39.862 2.265 26.500 1.00 75.06 262 LYS A N 1
ATOM 2149 C CA . LYS A 1 262 ? -39.234 3.238 25.599 1.00 75.06 262 LYS A CA 1
ATOM 2150 C C . LYS A 1 262 ? -38.279 2.492 24.663 1.00 75.06 262 LYS A C 1
ATOM 2152 O O . LYS A 1 262 ? -37.387 1.793 25.140 1.00 75.06 262 LYS A O 1
ATOM 2157 N N . ILE A 1 263 ? -38.449 2.641 23.346 1.00 69.50 263 ILE A N 1
ATOM 2158 C CA . ILE A 1 263 ? -37.432 2.174 22.393 1.00 69.50 263 ILE A CA 1
ATOM 2159 C C . ILE A 1 263 ? -36.208 3.079 22.561 1.00 69.50 263 ILE A C 1
ATOM 2161 O O . ILE A 1 263 ? -36.361 4.299 22.443 1.00 69.50 263 ILE A O 1
ATOM 2165 N N . PRO A 1 264 ? -35.020 2.514 22.838 1.00 69.81 264 PRO A N 1
ATOM 2166 C CA . PRO A 1 264 ? -33.821 3.316 22.968 1.00 69.81 264 PRO A CA 1
ATOM 2167 C C . PRO A 1 264 ? -33.503 3.994 21.642 1.00 69.81 264 PRO A C 1
ATOM 2169 O O . PRO A 1 264 ? -33.588 3.370 20.577 1.00 69.81 264 PRO A O 1
ATOM 2172 N N . ASP A 1 265 ? -33.150 5.273 21.713 1.00 75.62 265 ASP A N 1
ATOM 2173 C CA . ASP A 1 265 ? -32.749 6.025 20.528 1.00 75.62 265 ASP A CA 1
ATOM 2174 C C . ASP A 1 265 ? -31.418 5.495 19.955 1.00 75.62 265 ASP A C 1
ATOM 2176 O O . ASP A 1 265 ? -30.736 4.661 20.558 1.00 75.62 265 ASP A O 1
ATOM 2180 N N . GLU A 1 266 ? -31.033 5.941 18.756 1.00 73.06 266 GLU A N 1
ATOM 2181 C CA . GLU A 1 266 ? -29.799 5.458 18.117 1.00 73.06 266 GLU A CA 1
ATOM 2182 C C . GLU A 1 266 ? -28.545 5.696 18.978 1.00 73.06 266 GLU A C 1
ATOM 2184 O O . GLU A 1 266 ? -27.596 4.912 18.909 1.00 73.06 266 GLU A O 1
ATOM 2189 N N . ASN A 1 267 ? -28.523 6.752 19.797 1.00 77.19 267 ASN A N 1
ATOM 2190 C CA . ASN A 1 267 ? -27.379 7.074 20.645 1.00 77.19 267 ASN A CA 1
ATOM 2191 C C . ASN A 1 267 ? -27.328 6.172 21.885 1.00 77.19 267 ASN A C 1
ATOM 2193 O O . ASN A 1 267 ? -26.255 5.660 22.200 1.00 77.19 267 ASN A O 1
ATOM 2197 N N . GLU A 1 268 ? -28.471 5.911 22.521 1.00 77.31 268 GLU A N 1
ATOM 2198 C CA . GLU A 1 268 ? -28.628 4.959 23.624 1.00 77.31 268 GLU A CA 1
ATOM 2199 C C . GLU A 1 268 ? -28.250 3.536 23.157 1.00 77.31 268 GLU A C 1
ATOM 2201 O O . GLU A 1 268 ? -27.482 2.837 23.823 1.00 77.31 268 GLU A O 1
ATOM 2206 N N . GLN A 1 269 ? -28.685 3.120 21.959 1.00 76.19 269 GLN A N 1
ATOM 2207 C CA . GLN A 1 269 ? -28.284 1.837 21.358 1.00 76.19 269 GLN A CA 1
ATOM 2208 C C . GLN A 1 269 ? -26.767 1.755 21.123 1.00 76.19 269 GLN A C 1
ATOM 2210 O O . GLN A 1 269 ? -26.135 0.739 21.427 1.00 76.19 269 GLN A O 1
ATOM 2215 N N . LEU A 1 270 ? -26.162 2.828 20.602 1.00 77.81 270 LEU A N 1
ATOM 2216 C CA . LEU A 1 270 ? -24.716 2.916 20.388 1.00 77.81 270 LEU A CA 1
ATOM 2217 C C . LEU A 1 270 ? -23.930 2.834 21.699 1.00 77.81 270 LEU A C 1
ATOM 2219 O O . LEU A 1 270 ? -22.873 2.206 21.733 1.00 77.81 270 LEU A O 1
ATOM 2223 N N . GLU A 1 271 ? -24.412 3.458 22.768 1.00 79.19 271 GLU A N 1
ATOM 2224 C CA . GLU A 1 271 ? -23.755 3.461 24.075 1.00 79.19 271 GLU A CA 1
ATOM 2225 C C . GLU A 1 271 ? -23.774 2.075 24.736 1.00 79.19 271 GLU A C 1
ATOM 2227 O O . GLU A 1 271 ? -22.741 1.591 25.216 1.00 79.19 271 GLU A O 1
ATOM 2232 N N . VAL A 1 272 ? -24.905 1.370 24.649 1.00 79.69 272 VAL A N 1
ATOM 2233 C CA . VAL A 1 272 ? -25.019 -0.023 25.106 1.00 79.69 272 VAL A CA 1
ATOM 2234 C C . VAL A 1 272 ? -24.076 -0.934 24.314 1.00 79.69 272 VAL A C 1
ATOM 2236 O O . VAL A 1 272 ? -23.332 -1.721 24.905 1.00 79.69 272 VAL A O 1
ATOM 2239 N N . LEU A 1 273 ? -24.032 -0.793 22.983 1.00 79.31 273 LEU A N 1
ATOM 2240 C CA . LEU A 1 273 ? -23.137 -1.572 22.120 1.00 79.31 273 LEU A CA 1
ATOM 2241 C C . LEU A 1 273 ? -21.654 -1.305 22.409 1.00 79.31 273 LEU A C 1
ATOM 2243 O O . LEU A 1 273 ? -20.854 -2.243 22.409 1.00 79.31 273 LEU A O 1
ATOM 2247 N N . LYS A 1 274 ? -21.274 -0.052 22.692 1.00 78.44 274 LYS A N 1
ATOM 2248 C CA . LYS A 1 274 ? -19.908 0.296 23.119 1.00 78.44 274 LYS A CA 1
ATOM 2249 C C . LYS A 1 274 ? -19.537 -0.401 24.419 1.00 78.44 274 LYS A C 1
ATOM 2251 O O . LYS A 1 274 ? -18.479 -1.022 24.491 1.00 78.44 274 LYS A O 1
ATOM 2256 N N . THR A 1 275 ? -20.413 -0.319 25.415 1.00 78.50 275 THR A N 1
ATOM 2257 C CA . THR A 1 275 ? -20.192 -0.908 26.741 1.00 78.50 275 THR A CA 1
ATOM 2258 C C . THR A 1 275 ? -20.014 -2.424 26.635 1.00 78.50 275 THR A C 1
ATOM 2260 O O . THR A 1 275 ? -19.055 -2.981 27.169 1.00 78.50 275 THR A O 1
ATOM 2263 N N . LEU A 1 276 ? -20.861 -3.085 25.838 1.00 76.81 276 LEU A N 1
ATOM 2264 C CA . LEU A 1 276 ? -20.744 -4.509 25.514 1.00 76.81 276 LEU A CA 1
ATOM 2265 C C . LEU A 1 276 ? -19.430 -4.846 24.799 1.00 76.81 276 LEU A C 1
ATOM 2267 O O . LEU A 1 276 ? -18.769 -5.822 25.153 1.00 76.81 276 LEU A O 1
ATOM 2271 N N . ALA A 1 277 ? -19.026 -4.048 23.808 1.00 73.75 277 ALA A N 1
ATOM 2272 C CA . ALA A 1 277 ? -17.789 -4.275 23.065 1.00 73.75 277 ALA A CA 1
ATOM 2273 C C . ALA A 1 277 ? -16.542 -4.152 23.957 1.00 73.75 277 ALA A C 1
ATOM 2275 O O . ALA A 1 277 ? -15.635 -4.981 23.855 1.00 73.75 277 ALA A O 1
ATOM 2276 N N . ILE A 1 278 ? -16.508 -3.158 24.851 1.00 75.31 278 ILE A N 1
ATOM 2277 C CA . ILE A 1 278 ? -15.423 -2.968 25.824 1.00 75.31 278 ILE A CA 1
ATOM 2278 C C . ILE A 1 278 ? -15.370 -4.165 26.779 1.00 75.31 278 ILE A C 1
ATOM 2280 O O . ILE A 1 278 ? -14.327 -4.819 26.863 1.00 75.31 278 ILE A O 1
ATOM 2284 N N . PHE A 1 279 ? -16.506 -4.526 27.386 1.00 74.38 279 PHE A N 1
ATOM 2285 C CA . PHE A 1 279 ? -16.626 -5.654 28.314 1.00 74.38 279 PHE A CA 1
ATOM 2286 C C . PHE A 1 279 ? -16.193 -6.991 27.689 1.00 74.38 279 PHE A C 1
ATOM 2288 O O . PHE A 1 279 ? -15.451 -7.769 28.293 1.00 74.38 279 PHE A O 1
ATOM 2295 N N . LEU A 1 280 ? -16.605 -7.262 26.446 1.00 68.50 280 LEU A N 1
ATOM 2296 C CA . LEU A 1 280 ? -16.199 -8.463 25.708 1.00 68.50 280 LEU A CA 1
ATOM 2297 C C . LEU A 1 280 ? -14.705 -8.458 25.354 1.00 68.50 280 LEU A C 1
ATOM 2299 O O . LEU A 1 280 ? -14.086 -9.523 25.292 1.00 68.50 280 LEU A O 1
ATOM 2303 N N . SER A 1 281 ? -14.114 -7.283 25.112 1.00 65.88 281 SER A N 1
ATOM 2304 C CA . SER A 1 281 ? -12.681 -7.159 24.818 1.00 65.88 281 SER A CA 1
ATOM 2305 C C . SER A 1 281 ? -11.806 -7.417 26.047 1.00 65.88 281 SER A C 1
ATOM 2307 O O . SER A 1 281 ? -10.746 -8.033 25.927 1.00 65.88 281 SER A O 1
ATOM 2309 N N . GLU A 1 282 ? -12.265 -6.991 27.224 1.00 63.19 282 GLU A N 1
ATOM 2310 C CA . GLU A 1 282 ? -11.559 -7.163 28.493 1.00 63.19 282 GLU A CA 1
ATOM 2311 C C . GLU A 1 282 ? -11.649 -8.614 28.976 1.00 63.19 282 GLU A C 1
ATOM 2313 O O . GLU A 1 282 ? -10.632 -9.204 29.337 1.00 63.19 282 GLU A O 1
ATOM 2318 N N . ASN A 1 283 ? -12.817 -9.251 28.841 1.00 54.38 283 ASN A N 1
ATOM 2319 C CA . ASN A 1 283 ? -13.000 -10.656 29.219 1.00 54.38 283 ASN A CA 1
ATOM 2320 C C . ASN A 1 283 ? -12.351 -11.664 28.257 1.00 54.38 283 ASN A C 1
ATOM 2322 O O . ASN A 1 283 ? -12.020 -12.776 28.664 1.00 54.38 283 ASN A O 1
ATOM 2326 N N . LYS A 1 284 ? -12.090 -11.300 26.994 1.00 50.25 284 LYS A N 1
ATOM 2327 C CA . LYS A 1 284 ? -11.297 -12.146 26.081 1.00 50.25 284 LYS A CA 1
ATOM 2328 C C . LYS A 1 284 ? -9.813 -12.238 26.453 1.00 50.25 284 LYS A C 1
ATOM 2330 O O . LYS A 1 284 ? -9.139 -13.110 25.923 1.00 50.25 284 LYS A O 1
ATOM 2335 N N . LYS A 1 285 ? -9.300 -11.381 27.346 1.00 38.75 285 LYS A N 1
ATOM 2336 C CA . LYS A 1 285 ? -7.930 -11.487 27.885 1.00 38.75 285 LYS A CA 1
ATOM 2337 C C . LYS A 1 285 ? -7.809 -12.460 29.071 1.00 38.75 285 LYS A C 1
ATOM 2339 O O . LYS A 1 285 ? -6.702 -12.651 29.558 1.00 38.75 285 LYS A O 1
ATOM 2344 N N . LEU A 1 286 ? -8.914 -13.070 29.515 1.00 31.19 286 LEU A N 1
ATOM 2345 C CA . LEU A 1 286 ? -8.968 -14.063 30.601 1.00 31.19 286 LEU A CA 1
ATOM 2346 C C . LEU A 1 286 ? -9.064 -15.523 30.102 1.00 31.19 286 LEU A C 1
ATOM 2348 O O . LEU A 1 286 ? -9.393 -16.414 30.883 1.00 31.19 286 LEU A O 1
ATOM 2352 N N . LYS A 1 287 ? -8.785 -15.788 28.819 1.00 27.92 287 LYS A N 1
ATOM 2353 C CA . LYS A 1 287 ? -8.674 -17.145 28.260 1.00 27.92 287 LYS A CA 1
ATOM 2354 C C . LYS A 1 287 ? -7.362 -17.338 27.521 1.00 27.92 287 LYS A C 1
ATOM 2356 O O . LYS A 1 287 ? -6.987 -16.417 26.762 1.00 27.92 287 LYS A O 1
#

Radius of gyration: 23.0 Å; chains: 1; bounding box: 74×39×61 Å

Secondary structure (DSSP, 8-state):
--HHHHHTTSHHHHHHHHHHHHHHHHHHHHHHHHHGGG---THHHHHHHHHHHH-HHHHHHHHHHHHHHHHHHTTT-S-GGGGHHHHHHHHHHHHHHTT-HHHHHHHHHHHHHHHHHHHHHTT-GGGTT-HHHHHHHHHHHHHHTTTHHHHHT-SSHHHHHHHHHHHHHHHHHHHHHHHHHHHHHTT----GGGGS---HHHHHHHHHHHHHHHHHHHHHHHHHHHH-HHHHHHHHHHHHHHHS--------HHHHHHTT-PPPPHHHHHHHHHHHHHHHHHHGGG-

Foldseek 3Di:
DLLLVLLCVPPVSVVVLLVVLLVVCVVCVVVVVVVCVVVADLLLLSLLQLCSRNAQPSSLVSSLVNVVVVCVVPVNPDPPLLSPLSSLLNNLNRCLNVLVNVVSLCLLVVLVVLLVVLCVVVVVVLPPLLVPLSVVLVVLCVVCSVPLSVQCLDPDLVSNLSSLLSSSSSSRSSSVSSSSSSCSVVVPPPPPCVSPRVPVVVSSVSSNVSSVVSSVVSVVVVVVCVPDPVNVLSSLLSVCVPVPPPDPDPDDPVVCVVVVNDDDDPVSVSVVVVVVVVVVVVVVVVD

pLDDT: mean 76.9, std 14.02, range [27.92, 94.25]